Protein AF-0000000085161360 (afdb_homodimer)

InterPro domains:
  IPR006442 Type II toxin-antitoxin system, antitoxin Phd/YefM [PF02604] (13-76)
  IPR036165 YefM-like superfamily [SSF143120] (21-71)

Structure (mmCIF, N/CA/C/O backbone):
data_AF-0000000085161360-model_v1
#
loop_
_entity.id
_entity.type
_entity.pdbx_description
1 polymer Antitoxin
#
loop_
_atom_site.group_PDB
_atom_site.id
_atom_site.type_symbol
_atom_site.label_atom_id
_atom_site.label_alt_id
_atom_site.label_comp_id
_atom_site.label_asym_id
_atom_site.label_entity_id
_atom_site.label_seq_id
_atom_site.pdbx_PDB_ins_code
_atom_site.Cartn_x
_atom_site.Cartn_y
_atom_site.Cartn_z
_atom_site.occupancy
_atom_site.B_iso_or_equiv
_atom_site.auth_seq_id
_atom_site.auth_comp_id
_atom_site.auth_asym_id
_atom_site.auth_atom_id
_atom_site.pdbx_PDB_model_num
ATOM 1 N N . MET A 1 1 ? 3.301 1.597 12.703 1 31.92 1 MET A N 1
ATOM 2 C CA . MET A 1 1 ? 4.348 0.985 11.891 1 31.92 1 MET A CA 1
ATOM 3 C C . MET A 1 1 ? 4.738 -0.382 12.445 1 31.92 1 MET A C 1
ATOM 5 O O . MET A 1 1 ? 5.652 -1.028 11.93 1 31.92 1 MET A O 1
ATOM 9 N N . ALA A 1 2 ? 4.309 -0.464 13.602 1 37.31 2 ALA A N 1
ATOM 10 C CA . ALA A 1 2 ? 4.008 -1.599 14.469 1 37.31 2 ALA A CA 1
ATOM 11 C C . ALA A 1 2 ? 3.334 -2.723 13.688 1 37.31 2 ALA A C 1
ATOM 13 O O . ALA A 1 2 ? 3.092 -3.805 14.227 1 37.31 2 ALA A O 1
ATOM 14 N N . VAL A 1 3 ? 2.666 -2.271 12.641 1 37.81 3 VAL A N 1
ATOM 15 C CA . VAL A 1 3 ? 1.534 -3.127 12.305 1 37.81 3 VAL A CA 1
ATOM 16 C C . VAL A 1 3 ? 2.041 -4.48 11.805 1 37.81 3 VAL A C 1
ATOM 18 O O . VAL A 1 3 ? 1.26 -5.297 11.312 1 37.81 3 VAL A O 1
ATOM 21 N N . PHE A 1 4 ? 3.275 -4.523 11.281 1 46.5 4 PHE A N 1
ATOM 22 C CA . PHE A 1 4 ? 3.461 -5.945 11.023 1 46.5 4 PHE A CA 1
ATOM 23 C C . PHE A 1 4 ? 3.244 -6.762 12.289 1 46.5 4 PHE A C 1
ATOM 25 O O . PHE A 1 4 ? 4.098 -6.777 13.18 1 46.5 4 PHE A O 1
ATOM 32 N N . LYS A 1 5 ? 2.191 -6.676 12.859 1 44.69 5 LYS A N 1
ATOM 33 C CA . LYS A 1 5 ? 2.021 -7.559 14.008 1 44.69 5 LYS A CA 1
ATOM 34 C C . LYS A 1 5 ? 2.814 -8.852 13.836 1 44.69 5 LYS A C 1
ATOM 36 O O . LYS A 1 5 ? 2.709 -9.516 12.797 1 44.69 5 LYS A O 1
ATOM 41 N N . ALA A 1 6 ? 3.787 -9.016 14.547 1 46.44 6 ALA A N 1
ATOM 42 C CA . ALA A 1 6 ? 4.789 -10.07 14.672 1 46.44 6 ALA A CA 1
ATOM 43 C C . ALA A 1 6 ? 4.219 -11.422 14.25 1 46.44 6 ALA A C 1
ATOM 45 O O . ALA A 1 6 ?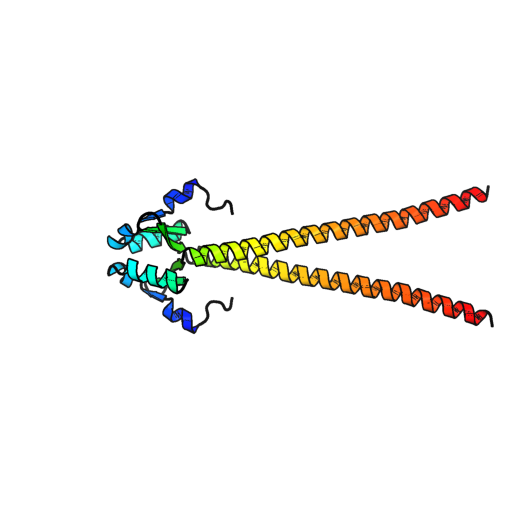 4.875 -12.188 13.547 1 46.44 6 ALA A O 1
ATOM 46 N N . VAL A 1 7 ? 3.361 -11.797 15.078 1 48.06 7 VAL A N 1
ATOM 47 C CA . VAL A 1 7 ? 2.895 -13.18 15 1 48.06 7 VAL A CA 1
ATOM 48 C C . VAL A 1 7 ? 2.424 -13.484 13.578 1 48.06 7 VAL A C 1
ATOM 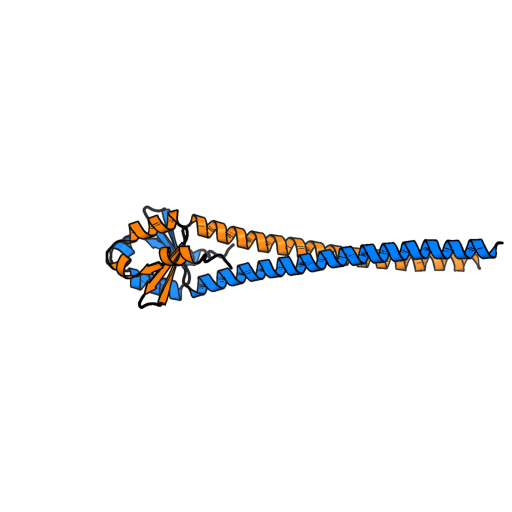50 O O . VAL A 1 7 ? 2.688 -14.57 13.055 1 48.06 7 VAL A O 1
ATOM 53 N N . ASN A 1 8 ? 1.674 -12.484 12.836 1 59.34 8 ASN A N 1
ATOM 54 C CA . ASN A 1 8 ? 0.978 -12.688 11.57 1 59.34 8 ASN A CA 1
ATOM 55 C C . ASN A 1 8 ? 1.941 -12.641 10.391 1 59.34 8 ASN A C 1
ATOM 57 O O . ASN A 1 8 ? 1.573 -12.992 9.266 1 59.34 8 ASN A O 1
ATOM 61 N N . LEU A 1 9 ? 3.109 -12.383 10.867 1 63.22 9 LEU A N 1
ATOM 62 C CA . LEU A 1 9 ? 4.125 -12.297 9.828 1 63.22 9 LEU A CA 1
ATOM 63 C C . LEU A 1 9 ? 4.457 -13.68 9.281 1 63.22 9 LEU A C 1
ATOM 65 O O . LEU A 1 9 ? 4.578 -13.859 8.062 1 63.22 9 LEU A O 1
ATOM 69 N N . LEU A 1 10 ? 4.531 -14.617 10.273 1 68.19 10 LEU A N 1
ATOM 70 C CA . LEU A 1 10 ? 4.914 -15.945 9.805 1 68.19 10 LEU A CA 1
ATOM 71 C C . LEU A 1 10 ? 3.844 -16.531 8.891 1 68.19 10 LEU A C 1
ATOM 73 O O . LEU A 1 10 ? 4.16 -17.219 7.914 1 68.19 10 LEU A O 1
ATOM 77 N N . ASP A 1 11 ? 2.631 -16.172 9.227 1 81.38 11 ASP A N 1
ATOM 78 C CA . ASP A 1 11 ? 1.521 -16.688 8.43 1 81.38 11 ASP A CA 1
ATOM 79 C C . ASP A 1 11 ? 1.367 -15.906 7.129 1 81.38 11 ASP A C 1
ATOM 81 O O . ASP A 1 11 ? 0.631 -16.328 6.234 1 81.38 11 ASP A O 1
ATOM 85 N N . SER A 1 12 ? 2.205 -14.961 7.031 1 91.44 12 SER A N 1
ATOM 86 C CA . SER A 1 12 ? 2.037 -14.062 5.891 1 91.44 12 SER A CA 1
ATOM 87 C C . SER A 1 12 ? 3.117 -14.297 4.84 1 91.44 12 SER A C 1
ATOM 89 O O . SER A 1 12 ? 3.094 -13.688 3.771 1 91.44 12 SER A O 1
ATOM 91 N N . ILE A 1 13 ? 3.936 -15.328 5.184 1 95.56 13 ILE A N 1
ATOM 92 C CA . ILE A 1 13 ? 5.043 -15.586 4.27 1 95.56 13 ILE A CA 1
ATOM 93 C C . ILE A 1 13 ? 4.688 -16.75 3.34 1 95.56 13 ILE A C 1
ATOM 95 O O . ILE A 1 13 ? 4.211 -17.781 3.795 1 95.56 13 ILE A O 1
ATOM 99 N N . VAL A 1 14 ? 4.91 -16.562 2.045 1 96.75 14 VAL A N 1
ATOM 100 C CA . VAL A 1 14 ? 4.609 -17.578 1.041 1 96.75 14 VAL A CA 1
ATOM 101 C C . VAL A 1 14 ? 5.859 -17.875 0.216 1 96.75 14 VAL A C 1
ATOM 103 O O . VAL A 1 14 ? 6.375 -17 -0.482 1 96.75 14 VAL A O 1
ATOM 106 N N . PRO A 1 15 ? 6.391 -19.078 0.347 1 97.12 15 PRO A N 1
ATOM 107 C CA . PRO A 1 15 ? 7.488 -19.453 -0.551 1 97.12 15 PRO A CA 1
ATOM 108 C C . PRO A 1 15 ? 7.07 -19.453 -2.02 1 97.12 15 PRO A C 1
ATOM 110 O O . PRO A 1 15 ? 5.961 -19.891 -2.35 1 97.12 15 PRO A O 1
ATOM 113 N N . ILE A 1 16 ? 7.934 -19.047 -2.836 1 97.44 16 ILE A N 1
ATOM 114 C CA . ILE A 1 16 ? 7.645 -18.953 -4.262 1 97.44 16 ILE A CA 1
ATOM 115 C C . ILE A 1 16 ? 7.363 -20.344 -4.824 1 97.44 16 ILE A C 1
ATOM 117 O O . ILE A 1 16 ? 6.641 -20.484 -5.816 1 97.44 16 ILE A O 1
ATOM 121 N N . SER A 1 17 ? 7.852 -21.375 -4.215 1 96.06 17 SER A N 1
ATOM 122 C CA . SER A 1 17 ? 7.672 -22.75 -4.672 1 96.06 17 SER A CA 1
ATOM 123 C C . SER A 1 17 ? 6.199 -23.141 -4.688 1 96.06 17 SER A C 1
ATOM 125 O O . SER A 1 17 ? 5.777 -23.969 -5.496 1 96.06 17 SER A O 1
ATOM 127 N N . ARG A 1 18 ? 5.426 -22.547 -3.824 1 96.75 18 ARG A N 1
ATOM 128 C CA . ARG A 1 18 ? 3.992 -22.828 -3.795 1 96.75 18 ARG A CA 1
ATOM 129 C C . ARG A 1 18 ? 3.326 -22.406 -5.102 1 96.75 18 ARG A C 1
ATOM 131 O O . ARG A 1 18 ? 2.416 -23.094 -5.586 1 96.75 18 ARG A O 1
ATOM 138 N N . PHE A 1 19 ? 3.814 -21.406 -5.703 1 97.56 19 PHE A N 1
ATOM 139 C CA . PHE A 1 19 ? 3.299 -20.984 -7.004 1 97.56 19 PHE A CA 1
ATOM 140 C C . PHE A 1 19 ? 3.682 -22 -8.078 1 97.56 19 PHE A C 1
ATOM 142 O O . PHE A 1 19 ? 2.877 -22.312 -8.961 1 97.56 19 PHE A O 1
ATOM 149 N N . ASN A 1 20 ? 4.879 -22.453 -7.953 1 94.19 20 ASN A N 1
ATOM 150 C CA . ASN A 1 20 ? 5.371 -23.422 -8.93 1 94.19 20 ASN A CA 1
ATOM 151 C C . ASN A 1 20 ? 4.586 -24.734 -8.875 1 94.19 20 ASN A C 1
ATOM 153 O O . ASN A 1 20 ? 4.508 -25.453 -9.867 1 94.19 20 ASN A O 1
ATOM 157 N N . LYS A 1 21 ? 3.967 -24.969 -7.762 1 95 21 LYS A N 1
ATOM 158 C CA . LYS A 1 21 ? 3.156 -26.172 -7.566 1 95 21 LYS A CA 1
ATOM 159 C C . LYS A 1 21 ? 1.719 -25.938 -8.023 1 95 21 LYS A C 1
ATOM 161 O O . LYS A 1 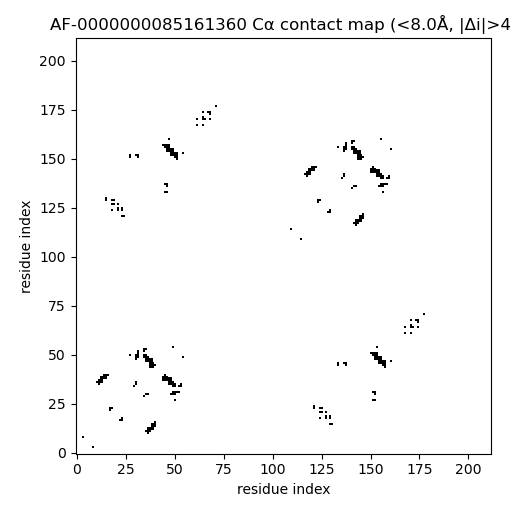21 ? 0.87 -26.828 -7.883 1 95 21 LYS A O 1
ATOM 166 N N . GLY A 1 22 ? 1.413 -24.75 -8.445 1 94.62 22 GLY A N 1
ATOM 167 C CA . GLY A 1 22 ? 0.088 -24.453 -8.969 1 94.62 22 GLY A CA 1
ATOM 168 C C . GLY A 1 22 ? -0.89 -24 -7.895 1 94.62 22 GLY A C 1
ATOM 169 O O . GLY A 1 22 ? -2.1 -24.203 -8.031 1 94.62 22 GLY A O 1
ATOM 170 N N . GLU A 1 23 ? -0.438 -23.438 -6.805 1 96.62 23 GLU A N 1
ATOM 171 C CA . GLU A 1 23 ? -1.306 -23.078 -5.688 1 96.62 23 GLU A CA 1
ATOM 172 C C . GLU A 1 23 ? -1.684 -21.594 -5.746 1 96.62 23 GLU A C 1
ATOM 174 O O . GLU A 1 23 ? -2.096 -21.016 -4.742 1 96.62 23 GLU A O 1
ATOM 179 N N . ALA A 1 24 ? -1.595 -21.047 -6.895 1 97.62 24 ALA A N 1
ATOM 180 C CA . ALA A 1 24 ? -1.857 -19.625 -7.031 1 97.62 24 ALA A CA 1
ATOM 181 C C . ALA A 1 24 ? -3.264 -19.281 -6.551 1 97.62 24 ALA A C 1
ATOM 183 O O . ALA A 1 24 ? -3.439 -18.375 -5.73 1 97.62 24 ALA A O 1
ATOM 184 N N . ASN A 1 25 ? -4.18 -20.016 -6.973 1 97 25 ASN A N 1
ATOM 185 C CA . ASN A 1 25 ? -5.57 -19.766 -6.605 1 97 25 ASN A CA 1
ATOM 186 C C . ASN A 1 25 ? -5.766 -19.797 -5.094 1 97 25 ASN A C 1
ATOM 188 O O . ASN A 1 25 ? -6.43 -18.922 -4.531 1 97 25 ASN A O 1
ATOM 192 N N . LYS A 1 26 ? -5.184 -20.781 -4.5 1 97 26 LYS A N 1
ATOM 193 C CA . LYS A 1 26 ? -5.289 -20.922 -3.049 1 97 26 LYS A CA 1
ATOM 194 C C . LYS A 1 26 ? -4.629 -19.75 -2.332 1 97 26 LYS A C 1
ATOM 196 O O . LYS A 1 26 ? -5.184 -19.203 -1.375 1 97 26 LYS A O 1
ATOM 201 N N . ILE A 1 27 ? -3.523 -19.344 -2.764 1 97.56 27 ILE A N 1
ATOM 202 C CA . ILE A 1 27 ? -2.754 -18.266 -2.152 1 97.56 27 ILE A CA 1
ATOM 203 C C . ILE A 1 27 ? -3.535 -16.953 -2.244 1 97.56 27 ILE A C 1
ATOM 205 O O . ILE A 1 27 ? -3.658 -16.219 -1.257 1 97.56 27 ILE A O 1
ATOM 209 N N . PHE A 1 28 ? -4.07 -16.688 -3.42 1 97.69 28 PHE A N 1
ATOM 210 C CA . PHE A 1 28 ? -4.805 -15.445 -3.604 1 97.69 28 PHE A CA 1
ATOM 211 C C . PHE A 1 28 ? -6.082 -15.445 -2.77 1 97.69 28 PHE A C 1
ATOM 213 O O . PHE A 1 28 ? -6.508 -14.391 -2.283 1 97.69 28 PHE A O 1
ATOM 220 N N . LYS A 1 29 ? -6.676 -16.625 -2.566 1 96.69 29 LYS A N 1
ATOM 221 C CA . LYS A 1 29 ? -7.82 -16.719 -1.668 1 96.69 29 LYS A CA 1
ATOM 222 C C . LYS A 1 29 ? -7.426 -16.375 -0.233 1 96.69 29 LYS A C 1
ATOM 224 O O . LYS A 1 29 ? -8.148 -15.68 0.471 1 96.69 29 LYS A O 1
ATOM 229 N N . GLU A 1 30 ? -6.297 -16.891 0.154 1 96.12 30 GLU A N 1
ATOM 230 C CA . GLU A 1 30 ? -5.77 -16.578 1.479 1 96.12 30 GLU A CA 1
ATOM 231 C C . GLU A 1 30 ? -5.52 -15.078 1.636 1 96.12 30 GLU A C 1
ATOM 233 O O . GLU A 1 30 ? -5.805 -14.508 2.688 1 96.12 30 GLU A O 1
ATOM 238 N N . VAL A 1 31 ? -5.008 -14.469 0.583 1 96.75 31 VAL A N 1
ATOM 239 C CA . VAL A 1 31 ? -4.719 -13.039 0.61 1 96.75 31 VAL A CA 1
ATOM 240 C C . VAL A 1 31 ? -6.02 -12.25 0.743 1 96.75 31 VAL A C 1
ATOM 242 O O . VAL A 1 31 ? -6.074 -11.25 1.469 1 96.75 31 VAL A O 1
ATOM 245 N N . LYS A 1 32 ? -7 -12.648 0.045 1 95.5 32 LYS A N 1
ATOM 246 C CA . LYS A 1 32 ? -8.289 -11.969 0.11 1 95.5 32 LYS A CA 1
ATOM 247 C C . LYS A 1 32 ? -8.836 -11.969 1.535 1 95.5 32 LYS A C 1
ATOM 249 O O . LYS A 1 32 ? -9.469 -11 1.96 1 95.5 32 LYS A O 1
ATOM 254 N N . THR A 1 33 ? -8.594 -13.039 2.27 1 93.19 33 THR A N 1
ATOM 255 C CA . THR A 1 33 ? -9.109 -13.195 3.623 1 93.19 33 THR A CA 1
ATOM 256 C C . THR A 1 33 ? -8.195 -12.523 4.637 1 93.19 33 THR A C 1
ATOM 258 O O . THR A 1 33 ? -8.664 -11.852 5.559 1 93.19 33 THR A O 1
ATOM 261 N N . LYS A 1 34 ? -6.848 -12.656 4.477 1 91.56 34 LYS A N 1
ATOM 262 C CA . LYS A 1 34 ? -5.875 -12.19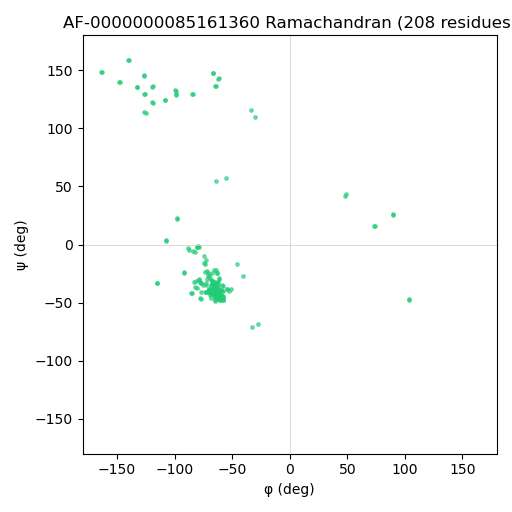5 5.465 1 91.56 34 LYS A CA 1
ATOM 263 C C . LYS A 1 34 ? -5.418 -10.766 5.164 1 91.56 34 LYS A C 1
ATOM 265 O O . LYS A 1 34 ? -4.859 -10.094 6.035 1 91.56 34 LYS A O 1
ATOM 270 N N . GLY A 1 35 ? -5.551 -10.414 3.904 1 93.19 35 GLY A N 1
ATOM 271 C CA . GLY A 1 35 ? -5.254 -9.039 3.527 1 93.19 35 GLY A CA 1
ATOM 272 C C . G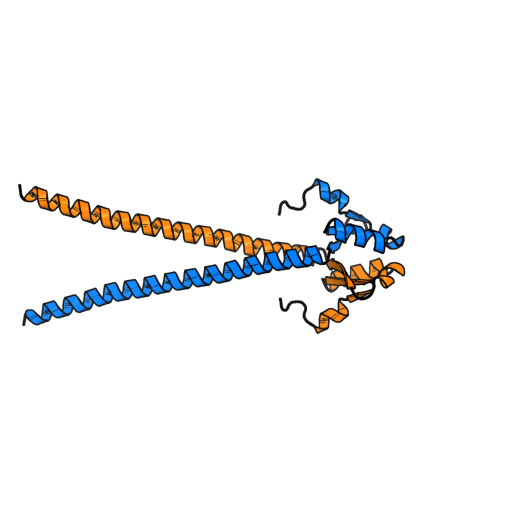LY A 1 35 ? -3.914 -8.883 2.836 1 93.19 35 GLY A C 1
ATOM 273 O O . GLY A 1 35 ? -3.824 -8.25 1.782 1 93.19 35 GLY A O 1
ATOM 274 N N . ILE A 1 36 ? -2.803 -9.539 3.463 1 94.81 36 ILE A N 1
ATOM 275 C CA . ILE A 1 36 ? -1.467 -9.312 2.928 1 94.81 36 ILE A CA 1
ATOM 276 C C . ILE A 1 36 ? -0.613 -10.562 3.117 1 94.81 36 ILE A C 1
ATOM 278 O O . ILE A 1 36 ? -0.665 -11.203 4.172 1 94.81 36 ILE A O 1
ATOM 282 N N . LYS A 1 37 ? 0.166 -10.836 2.102 1 97.06 37 LYS A N 1
ATOM 283 C CA . LYS A 1 37 ? 1.188 -11.867 2.195 1 97.06 37 LYS A CA 1
ATOM 284 C C . LYS A 1 37 ? 2.471 -11.445 1.487 1 97.06 37 LYS A C 1
ATOM 286 O O . LYS A 1 37 ? 2.441 -10.594 0.598 1 97.06 37 LYS A O 1
ATOM 291 N N . ILE A 1 38 ? 3.568 -12.109 1.899 1 97.31 38 ILE A N 1
ATOM 292 C CA . ILE A 1 38 ? 4.875 -11.805 1.328 1 97.31 38 ILE A CA 1
ATOM 293 C C . ILE A 1 38 ? 5.445 -13.047 0.652 1 97.31 38 ILE A C 1
ATOM 295 O O . ILE A 1 38 ? 5.598 -14.094 1.289 1 97.31 38 ILE A O 1
ATOM 299 N N . VAL A 1 39 ? 5.719 -12.891 -0.587 1 97.69 39 VAL A N 1
ATOM 300 C CA . VAL A 1 39 ? 6.348 -13.977 -1.327 1 97.69 39 VAL A CA 1
ATOM 301 C C . VAL A 1 39 ? 7.863 -13.93 -1.129 1 97.69 39 VAL A C 1
ATOM 303 O O . VAL A 1 39 ? 8.484 -12.883 -1.303 1 97.69 39 VAL A O 1
ATOM 306 N N . VAL A 1 40 ? 8.383 -15.078 -0.763 1 97.25 40 VAL A N 1
ATOM 307 C CA . VAL A 1 40 ? 9.82 -15.156 -0.527 1 97.25 40 VAL A CA 1
ATOM 308 C C . VAL A 1 40 ? 10.453 -16.156 -1.493 1 97.25 40 VAL A C 1
ATOM 310 O O . VAL A 1 40 ? 9.859 -17.203 -1.787 1 97.25 40 VAL A O 1
ATOM 313 N N . LYS A 1 41 ? 11.594 -15.773 -2.066 1 96.25 41 LYS A N 1
ATOM 314 C CA . LYS A 1 41 ? 12.445 -16.625 -2.887 1 96.25 41 LYS A CA 1
ATOM 315 C C . LYS A 1 41 ? 13.883 -16.625 -2.375 1 96.25 41 LYS A C 1
ATOM 317 O O . LYS A 1 41 ? 14.477 -15.555 -2.184 1 96.25 41 LYS A O 1
ATOM 322 N N . ASN A 1 42 ? 14.469 -17.766 -2.188 1 95.38 42 ASN A N 1
ATOM 323 C CA . ASN A 1 42 ? 15.828 -17.891 -1.664 1 95.38 42 ASN A CA 1
ATOM 324 C C . ASN A 1 42 ? 16.031 -17.031 -0.421 1 95.38 42 ASN A C 1
ATOM 326 O O . ASN A 1 42 ? 16.984 -16.25 -0.347 1 95.38 42 ASN A O 1
ATOM 330 N N . ASN A 1 43 ? 15.07 -17.016 0.435 1 91.94 43 ASN A N 1
ATOM 331 C CA . ASN A 1 43 ? 15.109 -16.375 1.743 1 91.94 43 ASN A CA 1
ATOM 332 C C . ASN A 1 43 ? 15.016 -14.859 1.624 1 91.94 43 ASN A C 1
ATOM 334 O O . ASN A 1 43 ? 15.328 -14.133 2.572 1 91.94 43 ASN A O 1
ATOM 338 N N . ALA A 1 44 ? 14.617 -14.32 0.548 1 95.62 44 ALA A N 1
ATOM 339 C CA . ALA A 1 44 ? 14.445 -12.883 0.365 1 95.62 44 ALA A CA 1
ATOM 340 C C . ALA A 1 44 ? 13.047 -12.555 -0.151 1 95.62 44 ALA A C 1
ATOM 342 O O . ALA A 1 44 ? 12.484 -13.305 -0.958 1 95.62 44 ALA A O 1
ATOM 343 N N . PRO A 1 45 ? 12.555 -11.43 0.285 1 96.5 45 PRO A N 1
ATOM 344 C CA . PRO A 1 45 ? 11.242 -11.039 -0.231 1 96.5 45 PRO A CA 1
ATOM 345 C C . PRO A 1 45 ? 11.258 -10.75 -1.73 1 96.5 45 PRO A C 1
ATOM 347 O O . PRO A 1 45 ? 12.18 -10.094 -2.227 1 96.5 45 PRO A O 1
ATOM 350 N N . GLU A 1 46 ? 10.312 -11.211 -2.361 1 97.25 46 GLU A N 1
ATOM 351 C CA . GLU A 1 46 ? 10.25 -11.078 -3.814 1 97.25 46 GLU A CA 1
ATOM 352 C C . GLU A 1 46 ? 9.062 -10.211 -4.238 1 97.25 46 GLU A C 1
ATOM 354 O O . GLU A 1 46 ? 9.156 -9.453 -5.211 1 97.25 46 GLU A O 1
ATOM 359 N N . CYS A 1 47 ? 7.969 -10.273 -3.477 1 98.31 47 CYS A N 1
ATOM 360 C CA . CYS A 1 47 ? 6.734 -9.602 -3.848 1 98.31 47 CYS A CA 1
ATOM 361 C C . CYS A 1 47 ? 5.789 -9.492 -2.654 1 98.31 47 CYS A C 1
ATOM 363 O O . CYS A 1 47 ? 5.781 -10.359 -1.784 1 98.31 47 CYS A O 1
ATOM 365 N N . VAL A 1 48 ? 5.043 -8.508 -2.613 1 97.69 48 VAL A N 1
ATOM 366 C CA . VAL A 1 48 ? 3.986 -8.328 -1.625 1 97.69 48 VAL A CA 1
ATOM 367 C C . VAL A 1 48 ? 2.621 -8.492 -2.291 1 97.69 48 VAL A C 1
ATOM 369 O O . VAL A 1 48 ? 2.336 -7.844 -3.301 1 97.69 48 VAL A O 1
ATOM 372 N N . LEU A 1 49 ? 1.869 -9.352 -1.788 1 98.06 49 LEU A N 1
ATOM 373 C CA . LEU A 1 49 ? 0.51 -9.594 -2.256 1 98.06 49 LEU A CA 1
ATOM 374 C C . LEU A 1 49 ? -0.507 -8.883 -1.371 1 98.06 49 LEU A C 1
ATOM 376 O O . LEU A 1 49 ? -0.504 -9.055 -0.15 1 98.06 49 LEU A O 1
ATOM 380 N N . ILE A 1 50 ? -1.367 -8.156 -2.018 1 97.5 50 ILE A N 1
ATOM 381 C CA . ILE A 1 50 ? -2.357 -7.402 -1.26 1 97.5 50 ILE A CA 1
ATOM 382 C C . ILE A 1 50 ? -3.742 -7.609 -1.868 1 97.5 50 ILE A C 1
ATOM 384 O O . ILE A 1 50 ? -3.902 -7.57 -3.09 1 97.5 50 ILE A O 1
ATOM 388 N N . SER A 1 51 ? -4.695 -7.828 -1.07 1 97.81 51 SER A N 1
ATOM 389 C CA . SER A 1 51 ? -6.059 -7.922 -1.575 1 97.81 51 SER A CA 1
ATOM 390 C C . SER A 1 51 ? -6.539 -6.582 -2.127 1 97.81 51 SER A C 1
ATOM 392 O O . SER A 1 51 ? -6.141 -5.523 -1.634 1 97.81 51 SER A O 1
ATOM 394 N N . PRO A 1 52 ? -7.348 -6.613 -3.09 1 97.44 52 PRO A N 1
ATOM 395 C CA . PRO A 1 52 ? -7.871 -5.359 -3.639 1 97.44 52 PRO A CA 1
ATOM 396 C C . PRO A 1 52 ? -8.523 -4.48 -2.578 1 97.44 52 PRO A C 1
ATOM 398 O O . PRO A 1 52 ? -8.359 -3.258 -2.596 1 97.44 52 PRO A O 1
ATOM 401 N N . LYS A 1 53 ? -9.219 -5.078 -1.664 1 96.88 53 LYS A N 1
ATOM 402 C CA . LYS A 1 53 ? -9.883 -4.328 -0.602 1 96.88 53 LYS A CA 1
ATOM 403 C C . LYS A 1 53 ? -8.867 -3.633 0.298 1 96.88 53 LYS A C 1
ATOM 405 O O . LYS A 1 53 ? -8.992 -2.439 0.579 1 96.88 53 LYS A O 1
ATOM 410 N N . GLU A 1 54 ? -7.871 -4.383 0.715 1 95.56 54 GLU A N 1
ATOM 411 C CA . GLU A 1 54 ? -6.836 -3.82 1.576 1 95.56 54 GLU A CA 1
ATOM 412 C C . GLU A 1 54 ? -6.074 -2.703 0.867 1 95.56 54 GLU A C 1
ATOM 414 O O . GLU A 1 54 ? -5.766 -1.674 1.471 1 95.56 54 GLU A O 1
ATOM 419 N N . TYR A 1 55 ? -5.828 -2.943 -0.35 1 96.12 55 TYR A N 1
ATOM 420 C CA . TYR A 1 55 ? -5.137 -1.931 -1.141 1 96.12 55 TYR A CA 1
ATOM 421 C C . TYR A 1 55 ? -5.941 -0.638 -1.198 1 96.12 55 TYR A C 1
ATOM 423 O O . TYR A 1 55 ? -5.398 0.449 -0.992 1 96.12 55 TYR A O 1
ATOM 431 N N . GLN A 1 56 ? -7.176 -0.719 -1.449 1 96.25 56 GLN A N 1
ATOM 432 C CA . GLN A 1 56 ? -8.055 0.444 -1.494 1 96.25 56 GLN A CA 1
ATOM 433 C C . GLN A 1 56 ? -8.07 1.175 -0.154 1 96.25 56 GLN A C 1
ATOM 435 O O . GLN A 1 56 ? -7.992 2.404 -0.111 1 96.25 56 GLN A O 1
ATOM 440 N N . GLU A 1 57 ? -8.156 0.402 0.906 1 95.44 57 GLU A N 1
ATOM 441 C CA . GLU A 1 57 ? -8.172 0.991 2.242 1 95.44 57 GLU A CA 1
ATOM 442 C C . GLU A 1 57 ? -6.875 1.741 2.531 1 95.44 57 GLU A C 1
ATOM 444 O O . GLU A 1 57 ? -6.898 2.834 3.1 1 95.44 57 GLU A O 1
ATOM 449 N N . MET A 1 58 ? -5.797 1.169 2.168 1 94.19 58 MET A N 1
ATOM 450 C CA . MET A 1 58 ? -4.492 1.804 2.355 1 94.19 58 MET A CA 1
ATOM 451 C C . MET A 1 58 ? -4.418 3.123 1.596 1 94.19 58 MET A C 1
ATOM 453 O O . MET A 1 58 ? -3.959 4.129 2.137 1 94.19 58 MET A O 1
ATOM 457 N N . MET A 1 59 ? -4.914 3.082 0.375 1 94.31 59 MET A N 1
ATOM 458 C CA . MET A 1 59 ? -4.914 4.285 -0.454 1 94.31 59 MET A CA 1
ATOM 459 C C . MET A 1 59 ? -5.82 5.355 0.141 1 94.31 59 MET A C 1
ATOM 461 O O . MET A 1 59 ? -5.477 6.539 0.133 1 94.31 59 MET A O 1
ATOM 465 N N . GLU A 1 60 ? -6.891 4.992 0.647 1 95.25 60 GLU A N 1
ATOM 466 C CA . GLU A 1 60 ? -7.832 5.926 1.261 1 95.25 60 GLU A CA 1
ATOM 467 C C . GLU A 1 60 ? -7.227 6.582 2.498 1 95.25 60 GLU A C 1
ATOM 469 O O . GLU A 1 60 ? -7.363 7.793 2.695 1 95.25 60 GLU A O 1
ATOM 474 N N . LYS A 1 61 ? -6.609 5.723 3.287 1 93.81 61 LYS A N 1
ATOM 475 C CA . LYS A 1 61 ? -5.965 6.254 4.488 1 93.81 61 LYS A CA 1
ATOM 476 C C . LYS A 1 61 ? -4.918 7.305 4.133 1 93.81 61 LYS A C 1
ATOM 478 O O . LYS A 1 61 ? -4.848 8.359 4.77 1 93.81 61 LYS A O 1
ATOM 483 N N . TYR A 1 62 ? -4.129 6.984 3.129 1 93.81 62 TYR A N 1
ATOM 484 C CA . TYR A 1 62 ? -3.105 7.918 2.674 1 93.81 62 TYR A CA 1
ATOM 485 C C . TYR A 1 62 ? -3.732 9.203 2.158 1 93.81 62 TYR A C 1
ATOM 487 O O . TYR A 1 62 ? -3.299 10.305 2.523 1 93.81 62 TYR A O 1
ATOM 495 N N . GLU A 1 63 ? -4.734 9.148 1.354 1 94.38 63 GLU A N 1
ATOM 496 C CA . GLU A 1 63 ? -5.438 10.312 0.812 1 94.38 63 GLU A CA 1
ATOM 497 C C . GLU A 1 63 ? -6.059 11.148 1.924 1 94.38 63 GLU A C 1
ATOM 499 O O . GLU A 1 63 ? -5.984 12.375 1.896 1 94.38 63 GLU A O 1
ATOM 504 N N . ASP A 1 64 ? -6.598 10.461 2.881 1 95.44 64 ASP A N 1
ATOM 505 C CA . ASP A 1 64 ? -7.188 11.148 4.023 1 95.44 64 ASP A CA 1
ATOM 506 C C . ASP A 1 64 ? -6.145 11.992 4.754 1 95.44 64 ASP A C 1
ATOM 508 O O . ASP A 1 64 ? -6.414 13.141 5.125 1 95.44 64 ASP A O 1
ATOM 512 N N . ALA A 1 65 ? -5.031 11.375 5 1 93.94 65 ALA A N 1
ATOM 513 C CA . ALA A 1 65 ? -3.943 12.086 5.672 1 93.94 65 ALA A CA 1
ATOM 514 C C . ALA A 1 65 ? -3.523 13.32 4.875 1 93.94 65 ALA A C 1
ATOM 516 O O . ALA A 1 65 ? -3.309 14.391 5.449 1 93.94 65 ALA A O 1
ATOM 517 N N . LEU A 1 66 ? -3.482 13.203 3.578 1 93.62 66 LEU A N 1
ATOM 518 C CA . LEU A 1 66 ? -3.078 14.305 2.707 1 93.62 66 LEU A CA 1
ATOM 519 C C . LEU A 1 66 ? -4.117 15.422 2.721 1 93.62 66 LEU A C 1
ATOM 521 O O . LEU A 1 66 ? -3.764 16.594 2.752 1 93.62 66 LEU A O 1
ATOM 525 N N . LEU A 1 67 ? -5.332 15 2.682 1 94.31 67 LEU A N 1
ATOM 526 C CA . LEU A 1 67 ? -6.422 15.969 2.719 1 94.31 67 LEU A CA 1
ATOM 527 C C . LEU A 1 67 ? -6.414 16.75 4.031 1 94.31 67 LEU A C 1
ATOM 529 O O . LEU A 1 67 ? -6.633 17.953 4.043 1 94.31 67 LEU A O 1
ATOM 533 N N . LEU A 1 68 ? -6.188 16.016 5.102 1 92.69 68 LEU A N 1
ATOM 534 C CA . LEU A 1 68 ? -6.102 16.656 6.41 1 92.69 68 LEU A CA 1
ATOM 535 C C . LEU A 1 68 ? -4.941 17.641 6.453 1 92.69 68 LEU A C 1
ATOM 537 O O . LEU A 1 68 ? -5.066 18.734 7.016 1 92.69 68 LEU A O 1
ATOM 541 N N . LEU A 1 69 ? -3.873 17.359 5.871 1 90.31 69 LEU A N 1
ATOM 542 C CA . LEU A 1 69 ? -2.701 18.219 5.809 1 90.31 69 LEU A CA 1
ATOM 543 C C . LEU A 1 69 ? -3.014 19.5 5.047 1 90.31 69 LEU A C 1
ATOM 545 O O . LEU A 1 69 ? -2.625 20.594 5.477 1 90.31 69 LEU A O 1
ATOM 549 N N . GLU A 1 70 ? -3.691 19.297 3.961 1 89.81 70 GLU A N 1
ATOM 550 C CA . GLU A 1 70 ? -4.055 20.453 3.141 1 89.81 70 GLU A CA 1
ATOM 551 C C . GLU A 1 70 ? -5.012 21.375 3.887 1 89.81 70 GLU A C 1
ATOM 553 O O . GLU A 1 70 ? -4.871 22.594 3.826 1 89.81 70 GLU A O 1
ATOM 558 N N . ALA A 1 71 ? -5.992 20.812 4.559 1 87.88 71 ALA A N 1
ATOM 559 C CA . ALA A 1 71 ? -6.941 21.578 5.359 1 87.88 71 ALA A CA 1
ATOM 560 C C . ALA A 1 71 ? -6.223 22.359 6.449 1 87.88 71 ALA A C 1
ATOM 562 O O . ALA A 1 71 ? -6.492 23.547 6.652 1 87.88 71 ALA A O 1
ATOM 563 N N . ASN A 1 72 ? -5.242 21.812 7.066 1 84 72 ASN A N 1
ATOM 564 C CA . ASN A 1 72 ? -4.477 22.453 8.133 1 84 72 ASN A CA 1
ATOM 565 C C . ASN A 1 72 ? -3.621 23.594 7.598 1 84 72 ASN A C 1
ATOM 567 O O . ASN A 1 72 ? -3.455 24.609 8.266 1 84 72 ASN A O 1
ATOM 571 N N . LYS A 1 73 ? -3.094 23.359 6.457 1 81.81 73 LYS A N 1
ATOM 572 C CA . LYS A 1 73 ? -2.307 24.422 5.824 1 81.81 73 LYS A CA 1
ATOM 573 C C . LYS A 1 73 ? -3.17 25.641 5.5 1 81.81 73 LYS A C 1
ATOM 575 O O . LYS A 1 73 ? -2.74 26.781 5.688 1 81.81 73 LYS A O 1
ATOM 580 N N . ARG A 1 74 ? -4.367 25.359 5.082 1 83.38 74 ARG A N 1
ATOM 581 C CA . ARG A 1 74 ? -5.309 26.422 4.75 1 83.38 74 ARG A CA 1
ATOM 582 C C . ARG A 1 74 ? -5.715 27.203 5.996 1 83.38 74 ARG A C 1
ATOM 584 O O . ARG A 1 74 ? -5.82 28.422 5.957 1 83.38 74 ARG A O 1
ATOM 591 N N . LEU A 1 75 ? -5.797 26.547 7.059 1 74.88 75 LEU A N 1
ATOM 592 C CA . LEU A 1 75 ? -6.152 27.172 8.328 1 74.88 75 LEU A CA 1
ATOM 593 C C . LEU A 1 75 ? -5.012 28.031 8.852 1 74.88 75 LEU A C 1
ATOM 595 O O . LEU A 1 75 ? -5.238 29.125 9.367 1 74.88 75 LEU A O 1
ATOM 599 N N . SER A 1 76 ? -3.861 27.562 8.734 1 74.38 76 SER A N 1
ATOM 600 C CA . SER A 1 76 ? -2.695 28.297 9.203 1 74.38 76 SER A CA 1
ATOM 601 C C . SER A 1 76 ? -2.486 29.578 8.398 1 74.38 76 SER A C 1
ATOM 603 O O . SER A 1 76 ? -2.1 30.609 8.953 1 74.38 76 SER A O 1
ATOM 605 N N . GLN A 1 77 ? -2.693 29.469 7.145 1 72.19 77 GLN A N 1
ATOM 606 C CA . GLN A 1 77 ? -2.555 30.641 6.289 1 72.19 77 GLN A CA 1
ATOM 607 C C . GLN A 1 77 ? -3.623 31.688 6.605 1 72.19 77 GLN A C 1
ATOM 609 O O . GLN A 1 77 ? -3.359 32.906 6.547 1 72.19 77 GLN A O 1
ATOM 614 N N . LYS A 1 78 ? -4.773 31.297 6.918 1 71.88 78 LYS A N 1
ATOM 615 C CA . LYS A 1 78 ? -5.855 32.219 7.277 1 71.88 78 LYS A CA 1
ATOM 616 C C . LYS A 1 78 ? -5.578 32.906 8.609 1 71.88 78 LYS A C 1
ATOM 618 O O . LYS A 1 78 ? -5.844 34.094 8.766 1 71.88 78 LYS A O 1
ATOM 623 N N . VAL A 1 79 ? -4.973 32.25 9.531 1 65 79 VAL A N 1
ATOM 624 C CA . VAL A 1 79 ? -4.629 32.812 10.828 1 65 79 VAL A CA 1
ATOM 625 C C . VAL A 1 79 ? -3.535 33.875 10.656 1 65 79 VAL A C 1
ATOM 627 O O . VAL A 1 79 ? -3.572 34.906 11.297 1 65 79 VAL A O 1
ATOM 630 N N . ASP A 1 80 ? -2.707 33.531 9.828 1 63.41 80 ASP A N 1
ATOM 631 C CA . ASP A 1 80 ? -1.63 34.5 9.562 1 63.41 80 ASP A CA 1
ATOM 632 C C . ASP A 1 80 ? -2.168 35.781 8.93 1 63.41 80 ASP A C 1
ATOM 634 O O . ASP A 1 80 ? -1.737 36.875 9.281 1 63.41 80 ASP A O 1
ATOM 638 N N . TYR A 1 81 ? -3.121 35.625 8.078 1 64.62 81 TYR A N 1
ATOM 639 C CA . TYR A 1 81 ? -3.725 36.781 7.406 1 64.62 81 TYR A CA 1
ATOM 640 C C . TYR A 1 81 ? -4.547 37.625 8.383 1 64.62 81 TYR A C 1
ATOM 642 O O . TYR A 1 81 ? -4.523 38.844 8.336 1 64.62 81 TYR A O 1
ATOM 650 N N . ILE A 1 82 ? -5.211 37 9.195 1 65.38 82 ILE A N 1
ATOM 651 C CA . ILE A 1 82 ? -6.055 37.719 10.156 1 65.38 82 ILE A CA 1
ATOM 652 C C . ILE A 1 82 ? -5.184 38.469 11.156 1 65.38 82 ILE A C 1
ATOM 654 O O . ILE A 1 82 ? -5.469 39.625 11.492 1 65.38 82 ILE A O 1
ATOM 658 N N . SER A 1 83 ? -4.195 37.844 11.523 1 62.28 83 SER A N 1
ATOM 659 C CA . SER A 1 83 ? -3.293 38.5 12.469 1 62.28 83 SER A CA 1
ATOM 660 C C . SER A 1 83 ? -2.637 39.719 11.852 1 62.28 83 SER A C 1
ATOM 662 O O . SER A 1 83 ? -2.551 40.781 12.492 1 62.28 83 SER A O 1
ATOM 664 N N . HIS A 1 84 ? -2.289 39.594 10.633 1 64.44 84 HIS A N 1
ATOM 665 C CA . HIS A 1 84 ? -1.665 40.688 9.93 1 64.44 84 HIS A CA 1
ATOM 666 C C . HIS A 1 84 ? -2.658 41.844 9.711 1 64.44 84 HIS A C 1
ATOM 668 O O . HIS A 1 84 ? -2.328 43 9.93 1 64.44 84 HIS A O 1
ATOM 674 N N . GLU A 1 85 ? -3.77 41.5 9.305 1 64.31 85 GLU A N 1
ATOM 675 C CA . GLU A 1 85 ? -4.801 42.5 9.062 1 64.31 85 GLU A CA 1
ATOM 676 C C . GLU A 1 85 ? -5.23 43.156 10.359 1 64.31 85 GLU A C 1
ATOM 678 O O . GLU A 1 85 ? -5.465 44.375 10.391 1 64.31 85 GLU A O 1
ATOM 683 N N . ASP A 1 86 ? -5.371 42.438 11.359 1 63.75 86 ASP A N 1
ATOM 684 C CA . ASP A 1 86 ? -5.75 42.969 12.672 1 63.75 86 ASP A CA 1
ATOM 685 C C . ASP A 1 86 ? -4.656 43.875 13.234 1 63.75 86 ASP A C 1
ATOM 687 O O . ASP A 1 86 ? -4.953 44.938 13.828 1 63.75 86 ASP A O 1
ATOM 691 N N . ILE A 1 87 ? -3.461 43.594 13.023 1 62.72 87 ILE A N 1
ATOM 692 C CA . ILE A 1 87 ? -2.32 44.375 13.438 1 62.72 87 ILE A CA 1
ATOM 693 C C . ILE A 1 87 ? -2.295 45.688 12.648 1 62.72 87 ILE A C 1
ATOM 695 O O . ILE A 1 87 ? -2.07 46.781 13.211 1 62.72 87 ILE A O 1
ATOM 699 N N . LEU A 1 88 ? -2.6 45.562 11.422 1 60.91 88 LEU A N 1
ATOM 700 C CA . LEU A 1 88 ? -2.633 46.75 10.555 1 60.91 88 LEU A CA 1
ATOM 701 C C . LEU A 1 88 ? -3.799 47.656 10.93 1 60.91 88 LEU A C 1
ATOM 703 O O . LEU A 1 88 ? -3.658 48.875 10.93 1 60.91 88 LEU A O 1
ATOM 707 N N . LYS A 1 89 ? -4.785 47.094 11.219 1 63.69 89 LYS A N 1
ATOM 708 C CA . LYS A 1 89 ? -5.957 47.875 11.625 1 63.69 89 LYS A CA 1
ATOM 709 C C . LYS A 1 89 ? -5.719 48.562 12.953 1 63.69 89 LYS A C 1
ATOM 711 O O . LYS A 1 89 ? -6.086 49.75 13.125 1 63.69 89 LYS A O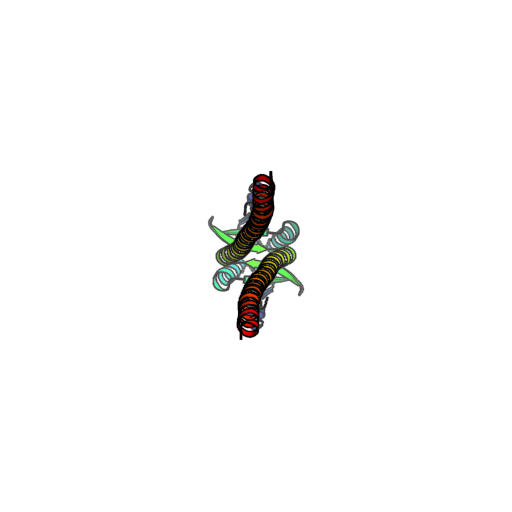 1
ATOM 716 N N . ASP A 1 90 ? -5.086 47.844 13.844 1 60.38 90 ASP A N 1
ATOM 717 C CA . ASP A 1 90 ? -4.789 48.438 15.156 1 60.38 90 ASP A CA 1
ATOM 718 C C . ASP A 1 90 ? -3.754 49.531 15.047 1 60.38 90 ASP A C 1
ATOM 720 O O . ASP A 1 90 ? -3.859 50.562 15.734 1 60.38 90 ASP A O 1
ATOM 724 N N . MET A 1 91 ? -2.93 49.438 14.125 1 60.12 91 MET A N 1
ATOM 725 C CA . MET A 1 91 ? -1.902 50.438 13.875 1 60.12 91 MET A CA 1
ATOM 726 C C . MET A 1 91 ? -2.49 51.656 13.156 1 60.12 91 MET A C 1
ATOM 728 O O . MET A 1 91 ? -2.111 52.812 13.438 1 60.12 91 MET A O 1
ATOM 732 N N . ASN A 1 92 ? -3.262 51.375 12.156 1 61.66 92 ASN A N 1
ATOM 733 C CA . ASN A 1 92 ? -3.9 52.438 11.414 1 61.66 92 ASN A CA 1
ATOM 734 C C . ASN A 1 92 ? -4.863 53.25 12.289 1 61.66 92 ASN A C 1
ATOM 736 O O . ASN A 1 92 ? -5.027 54.438 12.109 1 61.66 92 ASN A O 1
ATOM 740 N N . ILE A 1 93 ? -5.469 52.594 13.156 1 58.44 93 ILE A N 1
ATOM 741 C CA . ILE A 1 93 ? -6.344 53.281 14.102 1 58.44 93 ILE A CA 1
ATOM 742 C C . ILE A 1 93 ? -5.516 54.188 15.008 1 58.44 93 ILE A C 1
ATOM 744 O O . ILE A 1 93 ? -5.922 55.312 15.312 1 58.44 93 ILE A O 1
ATOM 748 N N . SER A 1 94 ? -4.391 53.75 15.242 1 56.81 94 SER A N 1
ATOM 749 C CA . SER A 1 94 ? -3.504 54.531 16.094 1 56.81 94 SER A CA 1
ATOM 750 C C . SER A 1 94 ? -3.018 55.781 15.352 1 56.81 94 SER A C 1
ATOM 752 O O . SER A 1 94 ? -2.936 56.875 15.938 1 56.81 94 SER A O 1
ATOM 754 N N . GLU A 1 95 ? -2.922 55.719 14.141 1 57.25 95 GLU A N 1
ATOM 755 C CA . GLU A 1 95 ? -2.455 56.875 13.359 1 57.25 95 GLU A CA 1
ATOM 756 C C . GLU A 1 95 ? -3.58 57.875 13.125 1 57.25 95 GLU A C 1
ATOM 758 O O . GLU A 1 95 ? -3.352 59.094 13.133 1 57.25 95 GLU A O 1
ATOM 763 N N . ASP A 1 96 ? -4.691 57.406 12.93 1 59.72 96 ASP A N 1
ATOM 764 C CA . ASP A 1 96 ? -5.84 58.281 12.688 1 59.72 96 ASP A CA 1
ATOM 765 C C . ASP A 1 96 ? -6.27 59 13.977 1 59.72 96 ASP A C 1
ATOM 767 O O . ASP A 1 96 ? -6.66 60.156 13.945 1 59.72 96 ASP A O 1
ATOM 771 N N . ASP A 1 97 ? -6.16 58.406 14.984 1 57.34 97 ASP A N 1
ATOM 772 C CA . ASP A 1 97 ? -6.488 59 16.281 1 57.34 97 ASP A CA 1
ATOM 773 C C . ASP A 1 97 ? -5.465 60.062 16.656 1 57.34 97 ASP A C 1
ATOM 775 O O . ASP A 1 97 ? -5.809 61.062 17.312 1 57.34 97 ASP A O 1
ATOM 779 N N . LEU A 1 98 ? -4.324 59.969 16.188 1 52.47 98 LEU A N 1
ATOM 780 C CA . LEU A 1 98 ? -3.281 60.969 16.438 1 52.47 98 LEU A CA 1
ATOM 781 C C . LEU A 1 98 ? -3.48 62.188 15.555 1 52.47 98 LEU A C 1
ATOM 783 O O . LEU A 1 98 ? -3.176 63.312 15.961 1 52.47 98 LEU A O 1
ATOM 787 N N . LYS A 1 99 ? -4.02 61.969 14.469 1 56.5 99 LYS A N 1
ATOM 788 C CA . LYS A 1 99 ? -4.219 63.094 13.562 1 56.5 99 LYS A CA 1
ATOM 789 C C . LYS A 1 99 ? -5.41 63.969 14 1 56.5 99 LYS A C 1
ATOM 791 O O . LYS A 1 99 ? -5.426 65.188 13.789 1 56.5 99 LYS A O 1
ATOM 796 N N . GLU A 1 100 ? -6.324 63.375 14.531 1 52.12 100 GLU A N 1
ATOM 797 C CA . GLU A 1 100 ? -7.473 64.188 14.938 1 52.12 100 GLU A CA 1
ATOM 798 C C . GLU A 1 100 ? -7.141 65 16.156 1 52.12 100 GLU A C 1
ATOM 800 O O . GLU A 1 100 ? -7.723 66.125 16.344 1 52.12 100 GLU A O 1
ATOM 805 N N . ILE A 1 101 ? -6.25 64.625 16.906 1 52.69 101 ILE A N 1
ATOM 806 C CA . ILE A 1 101 ? -5.895 65.438 18.062 1 52.69 101 ILE A CA 1
ATOM 807 C C . ILE A 1 101 ? -5.066 66.688 17.594 1 52.69 101 ILE A C 1
ATOM 809 O O . ILE A 1 101 ? -5.199 67.75 18.156 1 52.69 101 ILE A O 1
ATOM 813 N N . ASP A 1 102 ? -4.293 66.5 16.609 1 52.28 102 ASP A N 1
ATOM 814 C CA . ASP A 1 102 ? -3.467 67.625 16.219 1 52.28 102 ASP A CA 1
ATOM 815 C C . ASP A 1 102 ? -4.301 68.688 15.523 1 52.28 102 ASP A C 1
ATOM 817 O O . ASP A 1 102 ? -3.881 69.875 15.422 1 52.28 102 ASP A O 1
ATOM 821 N N . VAL A 1 103 ? -5.445 68.312 15.102 1 54.19 103 VAL A N 1
ATOM 822 C CA . VAL A 1 103 ? -6.199 69.375 14.383 1 54.19 103 VAL A CA 1
ATOM 823 C C . VAL A 1 103 ? -6.918 70.25 15.375 1 54.19 103 VAL A C 1
ATOM 825 O O . VAL A 1 103 ? -7.117 71.438 15.109 1 54.19 103 VAL A O 1
ATOM 828 N N . ASP A 1 104 ? -7.336 69.688 16.469 1 48.47 104 ASP A N 1
ATOM 829 C CA . ASP A 1 104 ? -8.086 70.625 17.312 1 48.47 104 ASP A CA 1
ATOM 830 C C . ASP A 1 104 ? -7.156 71.625 17.953 1 48.47 104 ASP A C 1
ATOM 832 O O . ASP A 1 104 ? -7.605 72.5 18.719 1 48.47 104 ASP A O 1
ATOM 836 N N . LEU A 1 105 ? -5.852 71.312 17.875 1 41.12 105 LEU A N 1
ATOM 837 C CA . LEU A 1 105 ? -5.02 72.312 18.5 1 41.12 105 LEU A CA 1
ATOM 838 C C . LEU A 1 105 ? -4.77 73.5 17.531 1 41.12 105 LEU A C 1
ATOM 840 O O . LEU A 1 105 ? -4.254 74.5 17.938 1 41.12 105 LEU A O 1
ATOM 844 N N . GLU A 1 106 ? -5.25 73.312 16.266 1 35.16 106 GLU A N 1
ATOM 845 C CA . GLU A 1 106 ? -5.184 74.688 15.68 1 35.16 106 GLU A CA 1
ATOM 846 C C . GLU A 1 106 ? -6.414 75.5 16.031 1 35.16 106 GLU A C 1
ATOM 848 O O . GLU A 1 106 ? -7.492 74.938 16.25 1 35.16 106 GLU A O 1
ATOM 853 N N . MET B 1 1 ? -4.074 10.516 -7.094 1 34.16 1 MET B N 1
ATOM 854 C CA . MET B 1 1 ? -5.07 9.484 -7.379 1 34.16 1 MET B CA 1
ATOM 855 C C . MET B 1 1 ? -5.035 9.086 -8.852 1 34.16 1 MET B C 1
ATOM 857 O O . MET B 1 1 ? -5.828 8.258 -9.297 1 34.16 1 MET B O 1
ATOM 861 N N . ALA B 1 2 ? -4.48 9.992 -9.469 1 37.97 2 ALA B N 1
ATOM 862 C CA . ALA B 1 2 ? -3.922 10.016 -10.82 1 37.97 2 ALA B CA 1
ATOM 863 C C . ALA B 1 2 ? -3.074 8.781 -11.086 1 37.97 2 ALA B C 1
ATOM 865 O O . ALA B 1 2 ? -2.457 8.664 -12.148 1 37.97 2 ALA B O 1
ATOM 866 N N . VAL B 1 3 ? -2.77 8.195 -9.969 1 39.94 3 VAL B N 1
ATOM 867 C CA . VAL B 1 3 ? -1.604 7.34 -10.156 1 39.94 3 VAL B CA 1
ATOM 868 C C . VAL B 1 3 ? -1.925 6.246 -11.172 1 39.94 3 VAL B C 1
ATOM 870 O O . VAL B 1 3 ? -1.062 5.438 -11.516 1 39.94 3 VAL B O 1
ATOM 873 N N . PHE B 1 4 ? -3.191 5.738 -11.141 1 46.66 4 PHE B N 1
ATOM 874 C CA . PHE B 1 4 ? -3.234 4.691 -12.156 1 46.66 4 PHE B CA 1
ATOM 875 C C . PHE B 1 4 ? -3.01 5.277 -13.547 1 46.66 4 PHE B C 1
ATOM 877 O O . PHE B 1 4 ? -3.928 5.84 -14.148 1 46.66 4 PHE B O 1
ATOM 884 N N . LYS B 1 5 ? -2.037 5.926 -13.727 1 45.06 5 LYS B N 1
ATOM 885 C CA . LYS B 1 5 ? -1.879 6.355 -15.117 1 45.06 5 LYS B CA 1
ATOM 886 C C . LYS B 1 5 ? -2.408 5.301 -16.078 1 45.06 5 LYS B C 1
ATOM 888 O O . LYS B 1 5 ? -2.068 4.121 -15.969 1 45.06 5 LYS B O 1
ATOM 893 N N . ALA B 1 6 ? -3.369 5.598 -16.766 1 47.38 6 ALA B N 1
ATOM 894 C CA . ALA B 1 6 ? -4.191 4.863 -17.734 1 47.38 6 ALA B CA 1
ATOM 895 C C . ALA B 1 6 ? -3.361 3.828 -18.484 1 47.38 6 ALA B C 1
ATOM 897 O O . ALA B 1 6 ? -3.793 2.686 -18.656 1 47.38 6 ALA B O 1
ATOM 898 N N . VAL B 1 7 ? -2.566 4.387 -19.281 1 48.06 7 VAL B N 1
ATOM 899 C CA . VAL B 1 7 ? -1.858 3.559 -20.25 1 48.06 7 VAL B CA 1
ATOM 900 C C . VAL B 1 7 ? -1.19 2.385 -19.547 1 48.06 7 VAL B C 1
ATOM 902 O O . VAL B 1 7 ? 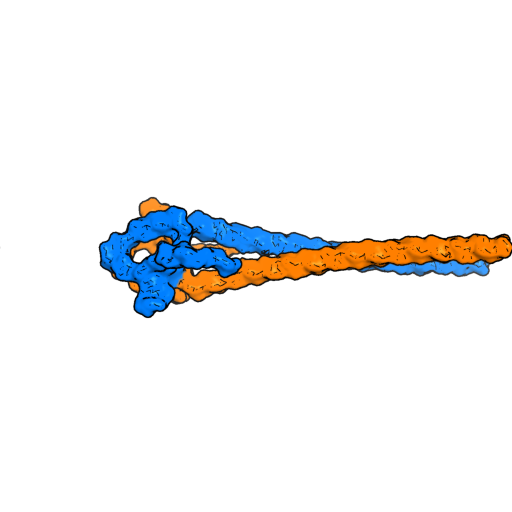-1.207 1.257 -20.031 1 48.06 7 VAL B O 1
ATOM 905 N N . ASN B 1 8 ? -0.584 2.576 -18.25 1 59.69 8 ASN B N 1
ATOM 906 C CA . ASN B 1 8 ? 0.237 1.624 -17.516 1 59.69 8 ASN B CA 1
ATOM 907 C C . ASN B 1 8 ? -0.62 0.583 -16.797 1 59.69 8 ASN B C 1
ATOM 909 O O . ASN B 1 8 ? -0.113 -0.454 -16.375 1 59.69 8 ASN B O 1
ATOM 913 N N . LEU B 1 9 ? -1.857 0.91 -17.031 1 63.38 9 LEU B N 1
ATOM 914 C CA . LEU B 1 9 ? -2.789 -0.009 -16.375 1 63.38 9 LEU B CA 1
ATOM 915 C C . LEU B 1 9 ? -2.877 -1.322 -17.156 1 63.38 9 LEU B C 1
ATOM 917 O O . LEU B 1 9 ? -2.875 -2.4 -16.547 1 63.38 9 LEU B O 1
ATOM 921 N N . LEU B 1 10 ? -2.891 -1.118 -18.516 1 68.31 10 LEU B N 1
ATOM 922 C CA . LEU B 1 10 ? -3.039 -2.34 -19.297 1 68.31 10 LEU B CA 1
ATOM 923 C C . LEU B 1 10 ? -1.829 -3.25 -19.125 1 68.31 10 LEU B C 1
ATOM 925 O O . LEU B 1 10 ? -1.969 -4.477 -19.078 1 68.31 10 LEU B O 1
ATOM 929 N N . ASP B 1 11 ? -0.713 -2.582 -18.984 1 81.31 11 ASP B N 1
ATOM 930 C CA . ASP B 1 11 ? 0.517 -3.352 -18.828 1 81.31 11 ASP B CA 1
ATOM 931 C C . ASP B 1 11 ? 0.648 -3.881 -17.391 1 81.31 11 ASP B C 1
ATOM 933 O O . ASP B 1 11 ? 1.499 -4.73 -17.125 1 81.31 11 ASP B O 1
ATOM 937 N N . SER B 1 12 ? -0.313 -3.51 -16.641 1 91.44 12 SER B N 1
ATOM 938 C CA . SER B 1 12 ? -0.2 -3.846 -15.227 1 91.44 12 SER B CA 1
ATOM 939 C C . SER B 1 12 ? -1.161 -4.969 -14.844 1 91.44 12 SER B C 1
ATOM 941 O O . SER B 1 12 ? -1.153 -5.438 -13.711 1 91.44 12 SER B O 1
ATOM 943 N N . ILE B 1 13 ? -1.826 -5.434 -15.93 1 95.5 13 ILE B N 1
ATOM 944 C CA . ILE B 1 13 ? -2.818 -6.465 -15.656 1 95.5 13 ILE B CA 1
ATOM 945 C C . ILE B 1 13 ? -2.236 -7.84 -15.969 1 95.5 13 ILE B C 1
ATOM 947 O O . ILE B 1 13 ? -1.647 -8.039 -17.031 1 95.5 13 ILE B O 1
ATOM 951 N N . VAL B 1 14 ? -2.418 -8.773 -15.047 1 96.75 14 VAL B N 1
ATOM 952 C CA . VAL B 1 14 ? -1.906 -10.133 -15.219 1 96.75 14 VAL B CA 1
ATOM 953 C C . VAL B 1 14 ? -3.039 -11.141 -15.023 1 96.75 14 VAL B C 1
ATOM 955 O O . VAL B 1 14 ? -3.623 -11.234 -13.945 1 96.75 14 VAL B O 1
ATOM 958 N N . PRO B 1 15 ? -3.393 -11.844 -16.094 1 97.06 15 PRO B N 1
ATOM 959 C CA . PRO B 1 15 ? -4.359 -12.93 -15.922 1 97.06 15 PRO B CA 1
ATOM 960 C C . PRO B 1 15 ? -3.846 -14.031 -14.992 1 97.06 15 PRO B C 1
ATOM 962 O O . PRO B 1 15 ? -2.668 -14.391 -15.055 1 97.06 15 PRO B O 1
ATOM 965 N N . ILE B 1 16 ? -4.703 -14.555 -14.227 1 97.44 16 ILE B N 1
ATOM 966 C CA . ILE B 1 16 ? -4.332 -15.578 -13.258 1 97.44 16 ILE B CA 1
ATOM 967 C C . ILE B 1 16 ? -3.814 -16.812 -13.984 1 97.44 16 ILE B C 1
ATOM 969 O O . ILE B 1 16 ? -3.014 -17.578 -13.438 1 97.44 16 ILE B O 1
ATOM 973 N N . SER B 1 17 ? -4.195 -17.031 -15.219 1 96.12 17 SER B N 1
ATOM 974 C CA . SER B 1 17 ? -3.793 -18.188 -16.016 1 96.12 17 SER B CA 1
ATOM 975 C C . SER B 1 17 ? -2.281 -18.219 -16.203 1 96.12 17 SER B C 1
ATOM 977 O O . SER B 1 17 ? -1.693 -19.297 -16.328 1 96.12 17 SER B O 1
ATOM 979 N N . ARG B 1 18 ? -1.662 -17.078 -16.219 1 96.75 18 ARG B N 1
ATOM 980 C CA . ARG B 1 18 ? -0.211 -17.031 -16.359 1 96.75 18 ARG B CA 1
ATOM 981 C C . ARG B 1 18 ? 0.481 -17.719 -15.18 1 96.75 18 ARG B C 1
ATOM 983 O O . ARG B 1 18 ? 1.511 -18.359 -15.352 1 96.75 18 ARG B O 1
ATOM 990 N N . PHE B 1 19 ? -0.103 -17.656 -14.039 1 97.56 19 PHE B N 1
ATOM 991 C CA . PHE B 1 19 ? 0.441 -18.359 -12.883 1 97.56 19 PHE B CA 1
ATOM 992 C C . PHE B 1 19 ? 0.281 -19.859 -13.047 1 97.56 19 PHE B C 1
ATOM 994 O O . PHE B 1 19 ? 1.182 -20.625 -12.695 1 97.56 19 PHE B O 1
ATOM 1001 N N . ASN B 1 20 ? -0.837 -20.203 -13.586 1 94.06 20 ASN B N 1
ATOM 1002 C CA . ASN B 1 20 ? -1.114 -21.625 -13.781 1 94.06 20 ASN B CA 1
ATOM 1003 C C . ASN B 1 20 ? -0.158 -22.25 -14.789 1 94.06 20 ASN B C 1
ATOM 1005 O O . ASN B 1 20 ? 0.09 -23.453 -14.758 1 94.06 20 ASN B O 1
ATOM 1009 N N . LYS B 1 21 ? 0.406 -21.438 -15.617 1 94.94 21 LYS B N 1
ATOM 1010 C CA . LYS B 1 21 ? 1.364 -21.875 -16.625 1 94.94 21 LYS B CA 1
ATOM 1011 C C . LYS B 1 21 ? 2.783 -21.906 -16.062 1 94.94 21 LYS B C 1
ATOM 1013 O O . LYS B 1 21 ? 3.738 -22.188 -16.781 1 94.94 21 LYS B O 1
ATOM 1018 N N . GLY B 1 22 ? 2.943 -21.469 -14.844 1 94.62 22 GLY B N 1
ATOM 1019 C CA . GLY B 1 22 ? 4.246 -21.516 -14.195 1 94.62 22 GLY B CA 1
ATOM 1020 C C . GLY B 1 22 ? 5.07 -20.266 -14.43 1 94.62 22 GLY B C 1
ATOM 1021 O O . GLY B 1 22 ? 6.301 -20.312 -14.414 1 94.62 22 GLY B O 1
ATOM 1022 N N . GLU B 1 23 ? 4.465 -19.125 -14.68 1 96.62 23 GLU B N 1
ATOM 1023 C CA . GLU B 1 23 ? 5.191 -17.906 -15.016 1 96.62 23 GLU B CA 1
ATOM 1024 C C . GLU B 1 23 ? 5.355 -17.016 -13.789 1 96.62 23 GLU B C 1
ATOM 1026 O O . GLU B 1 23 ? 5.609 -15.812 -13.922 1 96.62 23 GLU B O 1
ATOM 1031 N N . ALA B 1 24 ? 5.273 -17.594 -12.664 1 97.62 24 ALA B N 1
ATOM 1032 C CA . ALA B 1 24 ? 5.344 -16.812 -11.438 1 97.62 24 ALA B CA 1
ATOM 1033 C C . ALA B 1 24 ? 6.648 -16.016 -11.359 1 97.62 24 ALA B C 1
ATOM 1035 O O . ALA B 1 24 ? 6.641 -14.805 -11.141 1 97.62 24 ALA B O 1
ATOM 1036 N N . ASN B 1 25 ? 7.688 -16.672 -11.617 1 96.94 25 ASN B N 1
ATOM 1037 C CA . ASN B 1 25 ? 9 -16.047 -11.555 1 96.94 25 ASN B CA 1
ATOM 1038 C C . ASN B 1 25 ? 9.094 -14.836 -12.492 1 96.94 25 ASN B C 1
ATOM 1040 O O . ASN B 1 25 ? 9.586 -13.781 -12.102 1 96.94 25 ASN B O 1
ATOM 1044 N N . LYS B 1 26 ? 8.617 -15.039 -13.672 1 97 26 LYS B N 1
ATOM 1045 C CA . LYS B 1 26 ? 8.641 -13.969 -14.664 1 97 26 LYS B CA 1
ATOM 1046 C C . LYS B 1 26 ? 7.766 -12.797 -14.227 1 97 26 LYS B C 1
ATOM 1048 O O . LYS B 1 26 ? 8.172 -11.641 -14.352 1 97 26 LYS B O 1
ATOM 1053 N N . ILE B 1 27 ? 6.641 -13.047 -13.711 1 97.56 27 ILE B N 1
ATOM 1054 C CA . ILE B 1 27 ? 5.688 -12.031 -13.289 1 97.56 27 ILE B CA 1
ATOM 1055 C C . ILE B 1 27 ? 6.277 -11.203 -12.148 1 97.56 27 ILE B C 1
ATOM 1057 O O . ILE B 1 27 ? 6.23 -9.977 -12.172 1 97.56 27 ILE B O 1
ATOM 1061 N N . PHE B 1 28 ? 6.855 -11.906 -11.188 1 97.69 28 PHE B N 1
ATOM 1062 C CA . PHE B 1 28 ? 7.418 -11.195 -10.047 1 97.69 28 PHE B CA 1
ATOM 1063 C C . PHE B 1 28 ? 8.617 -10.359 -10.461 1 97.69 28 PHE B C 1
ATOM 1065 O O . PHE B 1 28 ? 8.859 -9.289 -9.906 1 97.69 28 PHE B O 1
ATOM 1072 N N . LYS B 1 29 ? 9.359 -10.82 -11.469 1 96.75 29 LYS B N 1
ATOM 1073 C CA . LYS B 1 29 ? 10.438 -10.008 -12.008 1 96.75 29 LYS B CA 1
ATOM 1074 C C . LYS B 1 29 ? 9.898 -8.734 -12.656 1 96.75 29 LYS B C 1
ATOM 1076 O O . LYS B 1 29 ? 10.469 -7.652 -12.477 1 96.75 29 LYS B O 1
ATOM 1081 N N . GLU B 1 30 ? 8.836 -8.883 -13.367 1 96.12 30 GLU B N 1
ATOM 1082 C CA . GLU B 1 30 ? 8.18 -7.727 -13.969 1 96.12 30 GLU B CA 1
ATOM 1083 C C . GLU B 1 30 ? 7.711 -6.738 -12.898 1 96.12 30 GLU B C 1
ATOM 1085 O O . GLU B 1 30 ? 7.84 -5.527 -13.07 1 96.12 30 GLU B O 1
ATOM 1090 N N . VAL B 1 31 ? 7.191 -7.281 -11.812 1 96.75 31 VAL B N 1
ATOM 1091 C CA . VAL B 1 31 ? 6.699 -6.445 -10.727 1 96.75 31 VAL B CA 1
ATOM 1092 C C . VAL B 1 31 ? 7.863 -5.684 -10.094 1 96.75 31 VAL B C 1
ATOM 1094 O O . VAL B 1 31 ? 7.73 -4.508 -9.75 1 96.75 31 VAL B O 1
ATOM 1097 N N . LYS B 1 32 ? 8.938 -6.332 -9.922 1 95.5 32 LYS B N 1
ATOM 1098 C CA . LYS B 1 32 ? 10.117 -5.695 -9.344 1 95.5 32 LYS B CA 1
ATOM 1099 C C . LYS B 1 32 ? 10.562 -4.492 -10.172 1 95.5 32 LYS B C 1
ATOM 1101 O O . LYS B 1 32 ? 11.016 -3.49 -9.617 1 95.5 32 LYS B O 1
ATOM 1106 N N . THR B 1 33 ? 10.406 -4.59 -11.477 1 93.19 33 THR B N 1
ATOM 1107 C CA . THR B 1 33 ? 10.852 -3.545 -12.391 1 93.19 33 THR B CA 1
ATOM 1108 C C . THR B 1 33 ? 9.781 -2.471 -12.539 1 93.19 33 THR B C 1
ATOM 1110 O O . THR B 1 33 ? 10.086 -1.276 -12.547 1 93.19 33 THR B O 1
ATOM 1113 N N . LYS B 1 34 ? 8.492 -2.873 -12.641 1 91.56 34 LYS B N 1
ATOM 1114 C CA . LYS B 1 34 ? 7.398 -1.954 -12.953 1 91.56 34 LYS B CA 1
ATOM 1115 C C . LYS B 1 34 ? 6.766 -1.399 -11.672 1 91.56 34 LYS B C 1
ATOM 1117 O O . LYS B 1 34 ? 6.062 -0.389 -11.711 1 91.56 34 LYS B O 1
ATOM 1122 N N . GLY B 1 35 ? 6.926 -2.164 -10.609 1 93.19 35 GLY B N 1
ATOM 1123 C CA . GLY B 1 35 ? 6.469 -1.681 -9.32 1 93.19 35 GLY B CA 1
ATOM 1124 C C . GLY B 1 35 ? 5.172 -2.326 -8.867 1 93.19 35 GLY B C 1
ATOM 1125 O O . GLY B 1 35 ? 5.07 -2.795 -7.73 1 93.19 35 GLY B O 1
ATOM 1126 N N . ILE B 1 36 ? 4.117 -2.367 -9.844 1 94.88 36 ILE B N 1
ATOM 1127 C CA . ILE B 1 36 ? 2.803 -2.846 -9.422 1 94.88 36 ILE B CA 1
ATOM 1128 C C . ILE B 1 36 ? 2.123 -3.568 -10.586 1 94.88 36 ILE B C 1
ATOM 1130 O O . ILE B 1 36 ? 2.189 -3.113 -11.734 1 94.88 36 ILE B O 1
ATOM 1134 N N . LYS B 1 37 ? 1.473 -4.641 -10.242 1 97 37 LYS B N 1
ATOM 1135 C CA . LYS B 1 37 ? 0.603 -5.332 -11.188 1 97 37 LYS B CA 1
ATOM 1136 C C . LYS B 1 37 ? -0.675 -5.816 -10.508 1 97 37 LYS B C 1
ATOM 1138 O O . LYS B 1 37 ? -0.704 -6 -9.289 1 97 37 LYS B O 1
ATOM 1143 N N . ILE B 1 38 ? -1.696 -6.043 -11.352 1 97.31 38 ILE B N 1
ATOM 1144 C CA . ILE B 1 38 ? -2.992 -6.492 -10.859 1 97.31 38 ILE B CA 1
ATOM 1145 C C . ILE B 1 38 ? -3.332 -7.852 -11.461 1 97.31 38 ILE B C 1
ATOM 1147 O O . ILE B 1 38 ? -3.377 -8 -12.688 1 97.31 38 ILE B O 1
ATOM 1151 N N . VAL B 1 39 ? -3.537 -8.766 -10.602 1 97.62 39 VAL B N 1
ATOM 1152 C CA . VAL B 1 39 ? -3.951 -10.094 -11.047 1 97.62 39 VAL B CA 1
ATOM 1153 C C . VAL B 1 39 ? -5.465 -10.125 -11.242 1 97.62 39 VAL B C 1
ATOM 1155 O O . VAL B 1 39 ? -6.219 -9.719 -10.352 1 97.62 39 VAL B O 1
ATOM 1158 N N . VAL B 1 40 ? -5.852 -10.609 -12.406 1 97.25 40 VAL B N 1
ATOM 1159 C CA . VAL B 1 40 ? -7.273 -10.672 -12.719 1 97.25 40 VAL B CA 1
ATOM 1160 C C . VAL B 1 40 ? -7.684 -12.125 -12.961 1 97.25 40 VAL B C 1
ATOM 1162 O O . VAL B 1 40 ? -6.93 -12.898 -13.555 1 97.25 40 VAL B O 1
ATOM 1165 N N . LYS B 1 41 ? -8.828 -12.508 -12.367 1 96.25 41 LYS B N 1
ATOM 1166 C CA . LYS B 1 41 ? -9.492 -13.789 -12.602 1 96.25 41 LYS B CA 1
ATOM 1167 C C . LYS B 1 41 ? -10.945 -13.586 -13.008 1 96.25 41 LYS B C 1
ATOM 1169 O O . LYS B 1 41 ? -11.695 -12.883 -12.328 1 96.25 41 LYS B O 1
ATOM 1174 N N . ASN B 1 42 ? -11.367 -14.188 -14.07 1 95.38 42 ASN B N 1
ATOM 1175 C CA . ASN B 1 42 ? -12.727 -14.047 -14.594 1 95.38 42 ASN B CA 1
ATOM 1176 C C . ASN B 1 42 ? -13.141 -12.578 -14.68 1 95.38 42 ASN B C 1
ATOM 1178 O O . ASN B 1 42 ? -14.203 -12.195 -14.188 1 95.38 42 ASN B O 1
ATOM 1182 N N . ASN B 1 43 ? -12.258 -11.766 -15.141 1 91.88 43 ASN B N 1
ATOM 1183 C CA . ASN B 1 43 ? -12.477 -10.352 -15.438 1 91.88 43 ASN B CA 1
ATOM 1184 C C . ASN B 1 43 ? -12.594 -9.523 -14.156 1 91.88 43 ASN B C 1
ATOM 1186 O O . ASN B 1 43 ? -13.078 -8.391 -14.188 1 91.88 43 ASN B O 1
ATOM 1190 N N . ALA B 1 44 ? -12.203 -10 -13.055 1 95.56 44 ALA B N 1
ATOM 1191 C CA . ALA B 1 44 ? -12.227 -9.258 -11.797 1 95.56 44 ALA B CA 1
ATOM 1192 C C . ALA B 1 44 ? -10.852 -9.273 -11.125 1 95.56 44 ALA B C 1
ATOM 1194 O O . ALA B 1 44 ? -10.141 -10.281 -11.18 1 95.56 44 ALA B O 1
ATOM 1195 N N . PRO B 1 45 ? -10.547 -8.18 -10.477 1 96.5 45 PRO B N 1
ATOM 1196 C CA . PRO B 1 45 ? -9.273 -8.164 -9.75 1 96.5 45 PRO B CA 1
ATOM 1197 C C . PRO B 1 45 ? -9.227 -9.172 -8.609 1 96.5 45 PRO B C 1
ATOM 1199 O O . PRO B 1 45 ? -10.195 -9.297 -7.852 1 96.5 45 PRO B O 1
ATOM 1202 N N . GLU B 1 46 ? -8.18 -9.812 -8.516 1 97.19 46 GLU B N 1
ATOM 1203 C CA . GLU B 1 46 ? -8.039 -10.867 -7.512 1 97.19 46 GLU B CA 1
ATOM 1204 C C . GLU B 1 46 ? -6.961 -10.516 -6.488 1 97.19 46 GLU B C 1
ATOM 1206 O O . GLU B 1 46 ? -7.094 -10.836 -5.305 1 97.19 46 GLU B O 1
ATOM 1211 N N . CYS B 1 47 ? -5.93 -9.812 -6.938 1 98.31 47 CYS B N 1
ATOM 1212 C CA . CYS B 1 47 ? -4.777 -9.523 -6.09 1 98.31 47 CYS B CA 1
ATOM 1213 C C . CYS B 1 47 ? -3.951 -8.383 -6.664 1 98.31 47 CYS B C 1
ATOM 1215 O O . CYS B 1 47 ? -3.879 -8.211 -7.883 1 98.31 47 CYS B O 1
ATOM 1217 N N . VAL B 1 48 ? -3.354 -7.648 -5.871 1 97.69 48 VAL B N 1
ATOM 1218 C CA . VAL B 1 48 ? -2.402 -6.609 -6.254 1 97.69 48 VAL B CA 1
ATOM 1219 C C . VAL B 1 48 ? -0.986 -7.039 -5.883 1 97.69 48 VAL B C 1
ATOM 1221 O O . VAL B 1 48 ? -0.726 -7.406 -4.734 1 97.69 48 VAL B O 1
ATOM 1224 N N . LEU B 1 49 ? -0.154 -7.047 -6.812 1 98.06 49 LEU B N 1
ATOM 1225 C CA . LEU B 1 49 ? 1.256 -7.375 -6.629 1 98.06 49 LEU B CA 1
ATOM 1226 C C . LEU B 1 49 ? 2.098 -6.105 -6.535 1 98.06 49 LEU B C 1
ATOM 1228 O O . LEU B 1 49 ? 2.033 -5.246 -7.418 1 98.06 49 LEU B O 1
ATOM 1232 N N . ILE B 1 50 ? 2.887 -6.062 -5.508 1 97.5 50 ILE B N 1
ATOM 1233 C CA . ILE B 1 50 ? 3.707 -4.875 -5.305 1 97.5 50 ILE B CA 1
ATOM 1234 C C . ILE B 1 50 ? 5.148 -5.285 -5 1 97.5 50 ILE B C 1
ATOM 1236 O O . ILE B 1 50 ? 5.383 -6.203 -4.215 1 97.5 50 ILE B O 1
ATOM 1240 N N . SER B 1 51 ? 6.062 -4.648 -5.598 1 97.81 51 SER B N 1
ATOM 1241 C CA . SER B 1 51 ? 7.461 -4.914 -5.266 1 97.81 51 SER B CA 1
ATOM 1242 C C . SER B 1 51 ? 7.785 -4.48 -3.842 1 97.81 51 SER B C 1
ATOM 1244 O O . SER B 1 51 ? 7.207 -3.514 -3.334 1 97.81 51 SER B O 1
ATOM 1246 N N . PRO B 1 52 ? 8.648 -5.141 -3.223 1 97.38 52 PRO B N 1
ATOM 1247 C CA . PRO B 1 52 ? 9.031 -4.75 -1.864 1 97.38 52 PRO B CA 1
ATOM 1248 C C . PRO B 1 52 ? 9.484 -3.293 -1.776 1 97.38 52 PRO B C 1
ATOM 1250 O O . PRO B 1 52 ? 9.148 -2.598 -0.813 1 97.38 52 PRO B O 1
ATOM 1253 N N . LYS B 1 53 ? 10.188 -2.824 -2.752 1 96.94 53 LYS B N 1
ATOM 1254 C CA . LYS B 1 53 ? 10.664 -1.444 -2.766 1 96.94 53 LYS B CA 1
ATOM 1255 C C . LYS B 1 53 ? 9.492 -0.462 -2.834 1 96.94 53 LYS B C 1
ATOM 1257 O O . LYS B 1 53 ? 9.43 0.49 -2.053 1 96.94 53 LYS B O 1
ATOM 12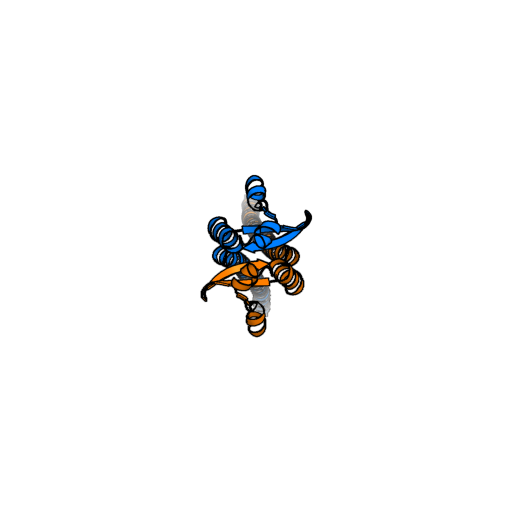62 N N . GLU B 1 54 ? 8.586 -0.724 -3.756 1 95.62 54 GLU B N 1
ATOM 1263 C CA . GLU B 1 54 ? 7.426 0.146 -3.906 1 95.62 54 GLU B CA 1
ATOM 1264 C C . GLU B 1 54 ? 6.57 0.148 -2.643 1 95.62 54 GLU B C 1
ATOM 1266 O O . GLU B 1 54 ? 6.082 1.197 -2.219 1 95.62 54 GLU B O 1
ATOM 1271 N N . TYR B 1 55 ? 6.445 -0.993 -2.104 1 96.19 55 TYR B N 1
ATOM 1272 C CA . TYR B 1 55 ? 5.68 -1.11 -0.87 1 96.19 55 TYR B CA 1
ATOM 1273 C C . TYR B 1 55 ? 6.297 -0.268 0.239 1 96.19 55 TYR B C 1
ATOM 1275 O O . TYR B 1 55 ? 5.594 0.465 0.938 1 96.19 55 TYR B O 1
ATOM 1283 N N . GLN B 1 56 ? 7.543 -0.338 0.414 1 96.19 56 GLN B N 1
ATOM 1284 C CA . GLN B 1 56 ? 8.258 0.447 1.418 1 96.19 56 GLN B CA 1
ATOM 1285 C C . GLN B 1 56 ? 8.07 1.942 1.178 1 96.19 56 GLN B C 1
ATOM 1287 O O . GLN B 1 56 ? 7.824 2.701 2.117 1 96.19 56 GLN B O 1
ATOM 1292 N N . GLU B 1 57 ? 8.188 2.326 -0.075 1 95.44 57 GLU B N 1
ATOM 1293 C CA . GLU B 1 57 ? 8.031 3.734 -0.424 1 95.44 57 GLU B CA 1
ATOM 1294 C C . GLU B 1 57 ? 6.625 4.23 -0.096 1 95.44 57 GLU B C 1
ATOM 1296 O O . GLU B 1 57 ? 6.453 5.336 0.421 1 95.44 57 GLU B O 1
ATOM 1301 N N . MET B 1 58 ? 5.66 3.447 -0.401 1 94.12 58 MET B N 1
ATOM 1302 C CA . MET B 1 58 ? 4.27 3.791 -0.102 1 94.12 58 MET B CA 1
ATOM 1303 C C . MET B 1 58 ? 4.066 3.971 1.398 1 94.12 58 MET B C 1
ATOM 1305 O O . MET B 1 58 ? 3.434 4.938 1.831 1 94.12 58 MET B O 1
ATOM 1309 N N . MET B 1 59 ? 4.648 3.049 2.145 1 94.25 59 MET B N 1
ATOM 1310 C CA . MET B 1 59 ? 4.539 3.115 3.598 1 94.25 59 MET B CA 1
ATOM 1311 C C . MET B 1 59 ? 5.246 4.355 4.141 1 94.25 59 MET B C 1
ATOM 1313 O O . MET B 1 59 ? 4.746 5.008 5.059 1 94.25 59 MET B O 1
ATOM 1317 N N . GLU B 1 60 ? 6.32 4.699 3.621 1 95.19 60 GLU B N 1
ATOM 1318 C CA . GLU B 1 60 ? 7.074 5.875 4.047 1 95.19 60 GLU B CA 1
ATOM 1319 C C . GLU B 1 60 ? 6.301 7.16 3.77 1 95.19 60 GLU B C 1
ATOM 1321 O O . GLU B 1 60 ? 6.254 8.055 4.613 1 95.19 60 GLU B O 1
ATOM 1326 N N . LYS B 1 61 ? 5.758 7.176 2.562 1 93.75 61 LYS B N 1
ATOM 1327 C CA . LYS B 1 61 ? 4.965 8.352 2.205 1 93.75 61 LYS B CA 1
ATOM 1328 C C . LYS B 1 61 ? 3.809 8.555 3.18 1 93.75 61 LYS B C 1
ATOM 1330 O O . LYS B 1 61 ? 3.543 9.672 3.615 1 93.75 61 LYS B O 1
ATOM 1335 N N . TYR B 1 62 ? 3.146 7.453 3.492 1 93.81 62 TYR B N 1
ATOM 1336 C CA . TYR B 1 62 ? 2.035 7.508 4.438 1 93.81 62 TYR B CA 1
ATOM 1337 C C . TYR B 1 62 ? 2.51 7.961 5.812 1 93.81 62 TYR B C 1
ATOM 1339 O O . TYR B 1 62 ? 1.904 8.844 6.426 1 93.81 62 TYR B O 1
ATOM 1347 N N . GLU B 1 63 ? 3.564 7.449 6.328 1 94.31 63 GLU B N 1
ATOM 1348 C CA . GLU B 1 63 ? 4.133 7.812 7.621 1 94.31 63 GLU B CA 1
ATOM 1349 C C . GLU B 1 63 ? 4.555 9.281 7.648 1 94.31 63 GLU B C 1
ATOM 1351 O O . GLU B 1 63 ? 4.316 9.984 8.633 1 94.31 63 GLU B O 1
ATOM 1356 N N . ASP B 1 64 ? 5.113 9.695 6.559 1 95.31 64 ASP B N 1
ATOM 1357 C CA . ASP B 1 64 ? 5.516 11.094 6.449 1 95.31 64 ASP B CA 1
ATOM 1358 C C . ASP B 1 64 ? 4.316 12.023 6.598 1 95.31 64 ASP B C 1
ATOM 1360 O O . ASP B 1 64 ? 4.395 13.031 7.297 1 95.31 64 ASP B O 1
ATOM 1364 N N . ALA B 1 65 ? 3.287 11.688 5.879 1 93.88 65 ALA B N 1
ATOM 1365 C CA . ALA B 1 65 ? 2.068 12.484 5.961 1 93.88 65 ALA B CA 1
ATOM 1366 C C . ALA B 1 65 ? 1.538 12.539 7.391 1 93.88 65 ALA B C 1
ATOM 1368 O O . ALA B 1 65 ? 1.134 13.594 7.871 1 93.88 65 ALA B O 1
ATOM 1369 N N . LEU B 1 66 ? 1.602 11.438 8.094 1 93.56 66 LEU B N 1
ATOM 1370 C CA . LEU B 1 66 ? 1.11 11.344 9.461 1 93.56 66 LEU B CA 1
ATOM 1371 C C . LEU B 1 66 ? 1.98 12.172 10.406 1 93.56 66 LEU B C 1
ATOM 1373 O O . LEU B 1 66 ? 1.466 12.852 11.297 1 93.56 66 LEU B O 1
ATOM 1377 N N . LEU B 1 67 ? 3.25 12.062 10.188 1 94.25 67 LEU B N 1
ATOM 1378 C CA . LEU B 1 67 ? 4.188 12.82 11.008 1 94.25 67 LEU B CA 1
ATOM 1379 C C . LEU B 1 67 ? 3.979 14.32 10.82 1 94.25 67 LEU B C 1
ATOM 1381 O O . LEU B 1 67 ? 4.02 15.086 11.781 1 94.25 67 LEU B O 1
ATOM 1385 N N . LEU B 1 68 ? 3.773 14.695 9.578 1 92.69 68 LEU B N 1
ATOM 1386 C CA . LEU B 1 68 ? 3.506 16.094 9.281 1 92.69 68 LEU B CA 1
ATOM 1387 C C . LEU B 1 68 ? 2.217 16.562 9.961 1 92.69 68 LEU B C 1
ATOM 1389 O O . LEU B 1 68 ? 2.152 17.672 10.492 1 92.69 68 LEU B O 1
ATOM 1393 N N . LEU B 1 69 ? 1.239 15.781 10.008 1 90.38 69 LEU B N 1
ATOM 1394 C CA . LEU B 1 69 ? -0.036 16.078 10.648 1 90.38 69 LEU B CA 1
ATOM 1395 C C . LEU B 1 69 ? 0.145 16.281 12.148 1 90.38 69 LEU B C 1
ATOM 1397 O O . LEU B 1 69 ? -0.424 17.219 12.727 1 90.38 69 LEU B O 1
ATOM 1401 N N . GLU B 1 70 ? 0.928 15.398 12.703 1 89.69 70 GLU B N 1
ATOM 1402 C CA . GLU B 1 70 ? 1.185 15.484 14.133 1 89.69 70 GLU B CA 1
ATOM 1403 C C . GLU B 1 70 ? 1.946 16.766 14.484 1 89.69 70 GLU B C 1
ATOM 1405 O O . GLU B 1 70 ? 1.639 17.422 15.477 1 89.69 70 GLU B O 1
ATOM 1410 N N . ALA B 1 71 ? 2.941 17.094 13.695 1 88 71 ALA B N 1
ATOM 1411 C CA . ALA B 1 71 ? 3.711 18.312 13.883 1 88 71 ALA B CA 1
ATOM 1412 C C . ALA B 1 71 ? 2.812 19.547 13.789 1 88 71 ALA B C 1
ATOM 1414 O O . ALA B 1 71 ? 2.896 20.453 14.633 1 88 71 ALA B O 1
ATOM 1415 N N . ASN B 1 72 ? 1.886 19.562 12.906 1 84 72 ASN B N 1
ATOM 1416 C CA . ASN B 1 72 ? 0.965 20.688 12.711 1 84 72 ASN B CA 1
ATOM 1417 C C . ASN B 1 72 ? -0.004 20.812 13.883 1 84 72 ASN B C 1
ATOM 1419 O O . ASN B 1 72 ? -0.36 21.922 14.273 1 84 72 ASN B O 1
ATOM 1423 N N . LYS B 1 73 ? -0.417 19.719 14.359 1 81.88 73 LYS B N 1
ATOM 1424 C CA . LYS B 1 73 ? -1.296 19.719 15.523 1 81.88 73 LYS B CA 1
ATOM 1425 C C . LYS B 1 73 ? -0.59 20.312 16.734 1 81.88 73 LYS B C 1
ATOM 1427 O O . LYS B 1 73 ? -1.187 21.078 17.5 1 81.88 73 LYS B O 1
ATOM 1432 N N . ARG B 1 74 ? 0.672 19.984 16.859 1 83.31 74 ARG B N 1
ATOM 1433 C CA . ARG B 1 74 ? 1.479 20.5 17.969 1 83.31 74 ARG B CA 1
ATOM 1434 C C . ARG B 1 74 ? 1.683 22 17.859 1 83.31 74 ARG B C 1
ATOM 1436 O O . ARG B 1 74 ? 1.62 22.719 18.859 1 83.31 74 ARG B O 1
ATOM 1443 N N . LEU B 1 75 ? 1.778 22.469 16.703 1 74.75 75 LEU B N 1
ATOM 1444 C CA . LEU B 1 75 ? 1.959 23.891 16.453 1 74.75 75 LEU B CA 1
ATOM 1445 C C . LEU B 1 75 ? 0.671 24.656 16.719 1 74.75 75 LEU B C 1
ATOM 1447 O O . LEU B 1 75 ? 0.706 25.75 17.281 1 74.75 75 LEU B O 1
ATOM 1451 N N . SER B 1 76 ? -0.382 24.125 16.344 1 74.25 76 SER B N 1
ATOM 1452 C CA . SER B 1 76 ? -1.672 24.766 16.547 1 74.25 76 SER B CA 1
ATOM 1453 C C . SER B 1 76 ? -2.006 24.859 18.031 1 74.25 76 SER B C 1
ATOM 1455 O O . SER B 1 76 ? -2.568 25.859 18.484 1 74.25 76 SER B O 1
ATOM 1457 N N . GLN B 1 77 ? -1.703 23.844 18.734 1 71.88 77 GLN B N 1
ATOM 1458 C CA . GLN B 1 77 ? -1.948 23.844 20.172 1 71.88 77 GLN B CA 1
ATOM 1459 C C . GLN B 1 77 ? -1.062 24.875 20.875 1 71.88 77 GLN B C 1
ATOM 1461 O O . GLN B 1 77 ? -1.489 25.5 21.844 1 71.88 77 GLN B O 1
ATOM 1466 N N . LYS B 1 78 ? 0.104 25.047 20.469 1 71.81 78 LYS B N 1
ATOM 1467 C CA . LYS B 1 78 ? 1.017 26.031 21.047 1 71.81 78 LYS B CA 1
ATOM 1468 C C . LYS B 1 78 ? 0.552 27.453 20.75 1 71.81 78 LYS B C 1
ATOM 1470 O O . LYS B 1 78 ? 0.629 28.328 21.625 1 71.81 78 LYS B O 1
ATOM 1475 N N . VAL B 1 79 ? 0.002 27.688 19.641 1 64.25 79 VAL B N 1
ATOM 1476 C CA . VAL B 1 79 ? -0.512 29 19.266 1 64.25 79 VAL B CA 1
ATOM 1477 C C . VAL B 1 79 ? -1.729 29.328 20.125 1 64.25 79 VAL B C 1
ATOM 1479 O O . VAL B 1 79 ? -1.89 30.469 20.578 1 64.25 79 VAL B O 1
ATOM 1482 N N . ASP B 1 80 ? -2.434 28.359 20.312 1 62.81 80 ASP B N 1
ATOM 1483 C CA . ASP B 1 80 ? -3.615 28.562 21.141 1 62.81 80 ASP B CA 1
ATOM 1484 C C . ASP B 1 80 ? -3.225 28.906 22.578 1 62.81 80 ASP B C 1
ATOM 1486 O O . ASP B 1 80 ? -3.83 29.781 23.203 1 62.81 80 ASP B O 1
ATOM 1490 N N . TYR B 1 81 ? -2.201 28.281 23.062 1 64.44 81 TYR B N 1
ATOM 1491 C CA . TYR B 1 81 ? -1.726 28.516 24.422 1 64.44 81 TYR B CA 1
ATOM 1492 C C . TYR B 1 81 ? -1.097 29.906 24.547 1 64.44 81 TYR B C 1
ATOM 1494 O O . TYR B 1 81 ? -1.296 30.594 25.547 1 64.44 81 TYR B O 1
ATOM 1502 N N . ILE B 1 82 ? -0.39 30.281 23.625 1 65 82 ILE B N 1
ATOM 1503 C CA . ILE B 1 82 ? 0.28 31.578 23.656 1 65 82 ILE B CA 1
ATOM 1504 C C . ILE B 1 82 ? -0.757 32.688 23.578 1 65 82 ILE B C 1
ATOM 1506 O O . ILE B 1 82 ? -0.665 33.688 24.312 1 65 82 ILE B O 1
ATOM 1510 N N . SER B 1 83 ? -1.666 32.469 22.797 1 61.53 83 SER B N 1
ATOM 1511 C CA . SER B 1 83 ? -2.713 33.469 22.656 1 61.53 83 SER B CA 1
ATOM 1512 C C . SER B 1 83 ? -3.494 33.625 23.953 1 61.53 83 SER B C 1
ATOM 1514 O O . SER B 1 83 ? -3.77 34.75 24.375 1 61.53 83 SER B O 1
ATOM 1516 N N . HIS B 1 84 ? -3.736 32.531 24.562 1 63.59 84 HIS B N 1
ATOM 1517 C CA . HIS B 1 84 ? -4.465 32.594 25.828 1 63.59 84 HIS B CA 1
ATOM 1518 C C . HIS B 1 84 ? -3.629 33.219 26.922 1 63.59 84 HIS B C 1
ATOM 1520 O O . HIS B 1 84 ? -4.133 34.062 27.688 1 63.59 84 HIS B O 1
ATOM 1526 N N . GLU B 1 85 ? -2.459 32.844 26.984 1 63.53 85 GLU B N 1
ATOM 1527 C CA . GLU B 1 85 ? -1.565 33.406 28 1 63.53 85 GLU B CA 1
ATOM 1528 C C . GLU B 1 85 ? -1.315 34.906 27.766 1 63.53 85 GLU B C 1
ATOM 1530 O O . GLU B 1 85 ? -1.261 35.688 28.703 1 63.53 85 GLU B O 1
ATOM 1535 N N . ASP B 1 86 ? -1.13 35.25 26.594 1 63.53 86 ASP B N 1
ATOM 1536 C CA . ASP B 1 86 ? -0.917 36.656 26.234 1 63.53 86 ASP B CA 1
ATOM 1537 C C . ASP B 1 86 ? -2.16 37.5 26.516 1 63.53 86 ASP B C 1
ATOM 1539 O O . ASP B 1 86 ? -2.053 38.625 26.984 1 63.53 86 ASP B O 1
ATOM 1543 N N . ILE B 1 87 ? -3.283 36.969 26.328 1 62.06 87 ILE B N 1
ATOM 1544 C CA . ILE B 1 87 ? -4.551 37.625 26.625 1 62.06 87 ILE B CA 1
ATOM 1545 C C . ILE B 1 87 ? -4.707 37.812 28.125 1 62.06 87 ILE B C 1
ATOM 1547 O O . ILE B 1 87 ? -5.113 38.875 28.609 1 62.06 87 ILE B O 1
ATOM 1551 N N . LEU B 1 88 ? -4.32 36.812 28.812 1 60.12 88 LEU B N 1
ATOM 1552 C CA . LEU B 1 88 ? -4.395 36.844 30.281 1 60.12 88 LEU B CA 1
ATOM 1553 C C . LEU B 1 88 ? -3.395 37.844 30.844 1 60.12 88 LEU B C 1
ATOM 1555 O O . LEU B 1 88 ? -3.701 38.562 31.797 1 60.12 88 LEU B O 1
ATOM 1559 N N . LYS B 1 89 ? -2.342 37.875 30.297 1 63.12 89 LYS B N 1
ATOM 1560 C CA . LYS B 1 89 ? -1.319 38.812 30.734 1 63.12 89 LYS B CA 1
ATOM 1561 C C . LYS B 1 89 ? -1.739 40.25 30.453 1 63.12 89 LYS B C 1
ATOM 1563 O O . LYS B 1 89 ? -1.542 41.125 31.281 1 63.12 89 LYS B O 1
ATOM 1568 N N . ASP B 1 90 ? -2.332 40.406 29.297 1 59.88 90 ASP B N 1
ATOM 1569 C CA . ASP B 1 90 ? -2.797 41.75 28.922 1 59.88 90 ASP B CA 1
ATOM 1570 C C . ASP B 1 90 ? -3.963 42.188 29.797 1 59.88 90 ASP B C 1
ATOM 1572 O O . ASP B 1 90 ? -4.047 43.375 30.172 1 59.88 90 ASP B O 1
ATOM 1576 N N . MET B 1 91 ? -4.699 41.312 30.219 1 59.12 91 MET B N 1
ATOM 1577 C CA . MET B 1 91 ? -5.832 41.562 31.094 1 59.12 91 MET B CA 1
ATOM 1578 C C . MET B 1 91 ? -5.359 41.812 32.531 1 59.12 91 MET B C 1
ATOM 1580 O O . MET B 1 91 ? -5.906 42.688 33.219 1 59.12 91 MET B O 1
ATOM 1584 N N . ASN B 1 92 ? -4.488 40.969 32.969 1 61.28 92 ASN B N 1
ATOM 1585 C CA . ASN B 1 92 ? -3.949 41.125 34.312 1 61.28 92 ASN B CA 1
ATOM 1586 C C . ASN B 1 92 ? -3.162 42.438 34.469 1 61.28 92 ASN B C 1
ATOM 1588 O O . ASN B 1 92 ? -3.139 43.031 35.531 1 61.28 92 ASN B O 1
ATOM 1592 N N . ILE B 1 93 ? -2.568 42.812 33.469 1 57.88 93 ILE B N 1
ATOM 1593 C CA . ILE B 1 93 ? -1.863 44.094 33.469 1 57.88 93 ILE B CA 1
ATOM 1594 C C . ILE B 1 93 ? -2.869 45.25 33.594 1 57.88 93 ILE B C 1
ATOM 1596 O O . ILE B 1 93 ? -2.641 46.219 34.312 1 57.88 93 ILE B O 1
ATOM 1600 N N . SER B 1 94 ? -3.941 44.969 33 1 56.41 94 SER B N 1
ATOM 1601 C CA . SER B 1 94 ? -4.984 46 33.062 1 56.41 94 SER B CA 1
ATOM 1602 C C . SER B 1 94 ? -5.566 46.094 34.469 1 56.41 94 SER B C 1
ATOM 1604 O O . SER B 1 94 ? -5.836 47.219 34.969 1 56.41 94 SER B O 1
ATOM 1606 N N . GLU B 1 95 ? -5.539 45.094 35.188 1 56.75 95 GLU B N 1
ATOM 1607 C CA . GLU B 1 95 ? -6.09 45.125 36.531 1 56.75 95 GLU B CA 1
ATOM 1608 C C . GLU B 1 95 ? -5.09 45.719 37.531 1 56.75 95 GLU B C 1
ATOM 1610 O O . GLU B 1 95 ? -5.477 46.406 38.469 1 56.75 95 GLU B O 1
ATOM 1615 N N . ASP B 1 96 ? -3.908 45.438 37.344 1 59.31 96 ASP B N 1
ATOM 1616 C CA . ASP B 1 96 ? -2.869 45.938 38.25 1 59.31 96 ASP B CA 1
ATOM 1617 C C . ASP B 1 96 ? -2.637 47.438 38.031 1 59.31 96 ASP B C 1
ATOM 1619 O O . ASP B 1 96 ? -2.393 48.156 38.969 1 59.31 96 ASP B O 1
ATOM 1623 N N . ASP B 1 97 ? -2.775 47.844 36.906 1 57.25 97 ASP B N 1
ATOM 1624 C CA . ASP B 1 97 ? -2.637 49.281 36.625 1 57.25 97 ASP B CA 1
ATOM 1625 C C . ASP B 1 97 ? -3.816 50.062 37.156 1 57.25 97 ASP B C 1
ATOM 1627 O O . ASP B 1 97 ? -3.664 51.219 37.562 1 57.25 97 ASP B O 1
ATOM 1631 N N . LEU B 1 98 ? -4.879 49.469 37.344 1 52.22 98 LEU B N 1
ATOM 1632 C CA . LEU B 1 98 ? -6.062 50.094 37.938 1 52.22 98 LEU B CA 1
ATOM 1633 C C . LEU B 1 98 ? -5.953 50.188 39.438 1 52.22 98 LEU B C 1
ATOM 1635 O O . LEU B 1 98 ? -6.477 51.125 40.062 1 52.22 98 LEU B O 1
ATOM 1639 N N . LYS B 1 99 ? -5.293 49.281 39.969 1 55.72 99 LYS B N 1
ATOM 1640 C CA . LYS B 1 99 ? -5.18 49.281 41.438 1 55.72 99 LYS B CA 1
ATOM 1641 C C . LYS B 1 99 ? -4.152 50.312 41.906 1 55.72 99 LYS B C 1
ATOM 1643 O O . LYS B 1 99 ? -4.266 50.875 43 1 55.72 99 LYS B O 1
ATOM 1648 N N . GLU B 1 100 ? -3.219 50.5 41.156 1 51.84 100 GLU B N 1
ATOM 1649 C CA . GLU B 1 100 ? -2.229 51.5 41.594 1 51.84 100 GLU B CA 1
ATOM 1650 C C . GLU B 1 100 ? -2.779 52.906 41.531 1 51.84 100 GLU B C 1
ATOM 1652 O O . GLU B 1 100 ? -2.35 53.781 42.281 1 51.84 100 GLU B O 1
ATOM 1657 N N . ILE B 1 101 ? -3.693 53.125 40.75 1 51.66 101 ILE B N 1
ATOM 1658 C CA . ILE B 1 101 ? -4.258 54.469 40.688 1 51.66 101 ILE B CA 1
ATOM 1659 C C . ILE B 1 101 ? -5.184 54.719 41.875 1 51.66 101 ILE B C 1
ATOM 1661 O O . ILE B 1 101 ? -5.27 55.812 42.406 1 51.66 101 ILE B O 1
ATOM 1665 N N . ASP B 1 102 ? -5.844 53.656 42.312 1 51.72 102 ASP B N 1
ATOM 1666 C CA . ASP B 1 102 ? -6.773 53.938 43.406 1 51.72 102 ASP B CA 1
ATOM 1667 C C . ASP B 1 102 ? -6.031 54.156 44.719 1 51.72 102 ASP B C 1
ATOM 1669 O O . ASP B 1 102 ? -6.594 54.688 45.688 1 51.72 102 ASP B O 1
ATOM 1673 N N . VAL B 1 103 ? -4.801 53.75 44.75 1 53.16 103 VAL B N 1
ATOM 1674 C CA . VAL B 1 103 ? -4.145 53.906 46.062 1 53.16 103 VAL B CA 1
ATOM 1675 C C . VAL B 1 103 ? -3.664 55.344 46.219 1 53.16 103 VAL B C 1
ATOM 1677 O O . VAL B 1 103 ? -3.615 55.844 47.344 1 53.16 103 VAL B O 1
ATOM 1680 N N . ASP B 1 104 ? -3.295 55.969 45.125 1 47.66 104 ASP B N 1
ATOM 1681 C CA . ASP B 1 104 ? -2.781 57.281 45.438 1 47.66 104 ASP B CA 1
ATOM 1682 C C . ASP B 1 104 ? -3.91 58.25 45.812 1 47.66 104 ASP B C 1
ATOM 1684 O O . ASP B 1 104 ? -3.674 59.438 46.094 1 47.66 104 ASP B O 1
ATOM 1688 N N . LEU B 1 105 ? -5.141 57.75 45.562 1 40.03 105 LEU B N 1
ATOM 1689 C CA . LEU B 1 105 ? -6.164 58.719 45.969 1 40.03 105 LEU B CA 1
ATOM 1690 C C . LEU B 1 105 ? -6.473 58.594 47.438 1 40.03 105 LEU B C 1
ATOM 1692 O O . LEU B 1 105 ? -7.152 59.469 48.031 1 40.03 105 LEU B O 1
ATOM 1696 N N . GLU B 1 106 ? -5.863 57.562 48.125 1 34.78 106 GLU B N 1
ATOM 1697 C CA . GLU B 1 106 ? -6.055 57.875 49.562 1 34.78 106 GLU B CA 1
ATOM 1698 C C . GLU B 1 106 ? -4.961 58.812 50.062 1 34.78 106 GLU B C 1
ATOM 1700 O O . GLU B 1 106 ? -3.844 58.812 49.562 1 34.78 106 GLU B O 1
#

Solvent-accessible surface area (backbone atoms only — not comparable to full-atom values): 11299 Å² total; per-residue (Å²): 131,69,68,69,46,68,78,59,46,68,77,18,55,38,56,52,64,48,38,67,72,54,39,49,68,60,51,42,52,49,20,57,74,69,30,52,32,36,30,27,50,95,91,34,81,48,31,33,39,29,9,59,67,49,49,50,51,53,50,48,53,41,50,48,40,50,52,53,44,52,53,51,52,54,52,54,52,51,52,53,50,51,53,51,51,52,51,49,50,56,50,51,49,52,52,53,58,53,52,58,56,60,52,70,72,101,130,70,71,71,45,66,78,58,44,65,77,16,55,37,56,52,64,48,38,69,72,56,39,48,69,60,51,43,53,49,20,57,74,67,30,51,33,36,30,27,51,94,89,34,83,49,32,33,39,28,9,58,66,50,50,51,52,53,51,48,53,41,50,49,40,50,51,52,44,51,53,51,51,54,50,52,53,50,50,51,49,49,52,51,51,51,49,48,50,56,50,51,50,53,52,53,60,53,51,58,57,59,53,70,72,102

Secondary structure (DSSP, 8-state):
---S-HHHHHTTEEEHHHHHTT-HHHHHHHHHHHSEEEEEETTEEEEEEE-HHHHHHHHHHHHHHHHHHHHHHHHHHHHHHHHHHHHHHHHHHHHHHHHHHHHTT-/-TTS-HHHHHTTEEETHHHHTT-HHHHHHHHHHHSEEEEEETTEEEEEEE-HHHHHHHHHHHHHHHHHHHHHHHHHHHHHHHHHHHHHHHHHHHHHHHHHHHHTT-

Radius of gyration: 30.8 Å; Cα contacts (8 Å, |Δi|>4): 186; chains: 2; bounding box: 29×101×70 Å

Foldseek 3Di:
DCPVVPVCQVVQEAEPVCVVVVCVVVNLVVQQVSAWHFYDYPRHTDDIDGHPVSVVVVVVVVVVVVVVVVVVVVVVVVVVVVVVVVVVVVVVVVVVVVVVVVVVVD/DCPVVPVVQVVQEAEPVCVVVVCVVVNLVVCQVSAWHFYDYPRHTDDIDGHPVSVVVVVVVVVVVVVVVVVVVVVVVVVVVVVVVVVVVVVVVVVVVVVVVVVVVD

pLDDT: mean 79.68, std 19.78, range [31.92, 98.31]

Organism: Gracilinema caldarium (strain ATCC 51460 / DSM 7334 / H1) (NCBI:txid744872)

Nearest PDB structures (foldseek):
  2a6q-assembly3_D  TM=7.572E-01  e=1.391E-01  Escherichia coli
  3zbo-assembly2_B  TM=4.131E-01  e=5.805E-01  Bacillus cereus
  2pfi-assembly1_B  TM=4.936E-01  e=5.484E+00  Homo sapiens
  2a6q-assembly3_D  TM=7.566E-01  e=1.466E-01  Escherichia coli
  3zbo-assembly2_B  TM=4.132E-01  e=5.004E-01  Bacillus cereus

Sequence (212 aa):
MAVFKAVNLLDSIVPISRFNKGEANKIFKEVKTKGIKIVVKNNAPECVLISPKEYQEMMEKYEDALLLLEANKRLSQKVDYISHEDILKDMNISEDDLKEIDVDLEMAVFKAVNLLDSIVPISRFNKGEANKIFKEVKTKGIKIVVKNNAPECVLISPKEYQEMMEKYEDALLLLEANKRLSQKVDYISHEDILKDMNISEDDLKEIDVDLE